Protein AF-A0A4Q3S036-F1 (afdb_monomer_lite)

Structure (mmCIF, N/CA/C/O backbone):
data_AF-A0A4Q3S036-F1
#
_entry.id   AF-A0A4Q3S036-F1
#
loop_
_atom_site.group_PDB
_atom_site.id
_atom_site.type_symbol
_atom_site.label_atom_id
_atom_site.label_alt_id
_atom_site.label_comp_id
_atom_site.label_asym_id
_atom_site.label_entity_id
_atom_site.label_seq_id
_atom_site.pdbx_PDB_ins_code
_atom_site.Cartn_x
_atom_site.Cartn_y
_atom_site.Cartn_z
_atom_site.occupancy
_atom_site.B_iso_or_equiv
_atom_site.auth_seq_id
_atom_site.auth_comp_id
_atom_site.auth_asym_id
_atom_site.auth_atom_id
_atom_site.pdbx_PDB_model_num
ATOM 1 N N . MET A 1 1 ? -36.805 -30.345 -46.753 1.00 49.50 1 MET A N 1
ATOM 2 C CA . MET A 1 1 ? -35.647 -30.139 -45.864 1.00 49.50 1 MET A CA 1
ATOM 3 C C . MET A 1 1 ? -36.155 -29.242 -44.758 1.00 49.50 1 MET A C 1
ATOM 5 O O . MET A 1 1 ? -36.551 -28.125 -45.058 1.00 49.50 1 MET A O 1
ATOM 9 N N . THR A 1 2 ? -36.326 -29.786 -43.559 1.00 49.44 2 THR A N 1
ATOM 10 C CA . THR A 1 2 ? -36.922 -29.068 -42.427 1.00 49.44 2 THR A CA 1
ATOM 11 C C . THR A 1 2 ? -35.770 -28.624 -41.541 1.00 49.44 2 THR A C 1
ATOM 13 O O . THR A 1 2 ? -35.032 -29.469 -41.044 1.00 49.44 2 THR A O 1
ATOM 16 N N . GLU A 1 3 ? -35.563 -27.314 -41.450 1.00 58.00 3 GLU A N 1
ATOM 17 C CA . GLU A 1 3 ? -34.492 -26.691 -40.674 1.00 58.00 3 GLU A CA 1
ATOM 18 C C . GLU A 1 3 ? -34.914 -26.630 -39.201 1.00 58.00 3 GLU A C 1
ATOM 20 O O . GLU A 1 3 ? -35.933 -26.030 -38.856 1.00 58.00 3 GLU A O 1
ATOM 25 N N . GLU A 1 4 ? -34.174 -27.338 -38.350 1.00 56.41 4 GLU A N 1
ATOM 26 C CA . GLU A 1 4 ? -34.421 -27.447 -36.914 1.00 56.41 4 GLU A CA 1
ATOM 27 C C . GLU A 1 4 ? -33.791 -26.240 -36.202 1.00 56.41 4 GLU A C 1
ATOM 29 O O . GLU A 1 4 ? -32.591 -25.986 -36.318 1.00 56.41 4 GLU A O 1
ATOM 34 N N . ALA A 1 5 ? -34.617 -25.451 -35.511 1.00 62.41 5 ALA A N 1
ATOM 35 C CA . ALA A 1 5 ? -34.176 -24.245 -34.817 1.00 62.41 5 ALA A CA 1
ATOM 36 C C . ALA A 1 5 ? -33.353 -24.588 -33.556 1.00 62.41 5 ALA A C 1
ATOM 38 O O . ALA A 1 5 ? -33.712 -25.519 -32.830 1.00 62.41 5 ALA A O 1
ATOM 39 N N . PRO A 1 6 ? -32.282 -23.829 -33.248 1.00 68.56 6 PRO A N 1
ATOM 40 C CA . PRO A 1 6 ? -31.423 -24.112 -32.104 1.00 68.56 6 PRO A CA 1
ATOM 41 C C . PRO A 1 6 ? -32.132 -23.855 -30.759 1.00 68.56 6 PRO A C 1
ATOM 43 O O . PRO A 1 6 ? -32.945 -22.930 -30.649 1.00 68.56 6 PRO A O 1
ATOM 46 N N . PRO A 1 7 ? -31.817 -24.647 -29.715 1.00 68.19 7 PRO A N 1
ATOM 47 C CA . PRO A 1 7 ? -32.463 -24.544 -28.413 1.00 68.19 7 PRO A CA 1
ATOM 48 C C . PRO A 1 7 ? -32.103 -23.237 -27.693 1.00 68.19 7 PRO A C 1
ATOM 50 O O . PRO A 1 7 ? -30.965 -22.767 -27.725 1.00 68.19 7 PRO A O 1
ATOM 53 N N . ALA A 1 8 ? -33.099 -22.666 -27.013 1.00 67.56 8 ALA A N 1
ATOM 54 C CA . ALA A 1 8 ? -32.977 -21.434 -26.245 1.00 67.56 8 ALA A CA 1
ATOM 55 C C . ALA A 1 8 ? -31.980 -21.577 -25.079 1.00 67.56 8 ALA A C 1
ATOM 57 O O . ALA A 1 8 ? -32.033 -22.536 -24.307 1.00 67.56 8 ALA A O 1
ATOM 58 N N . ALA A 1 9 ? -31.084 -20.595 -24.943 1.00 66.25 9 ALA A N 1
ATOM 59 C CA . ALA A 1 9 ? -30.086 -20.536 -23.880 1.00 66.25 9 ALA A CA 1
ATOM 60 C C . ALA A 1 9 ? -30.738 -20.374 -22.494 1.00 66.25 9 ALA A C 1
ATOM 62 O O . ALA A 1 9 ? -31.634 -19.551 -22.300 1.00 66.25 9 ALA A O 1
ATOM 63 N N . ALA A 1 10 ? -30.264 -21.158 -21.523 1.00 69.31 10 ALA A N 1
ATOM 64 C CA . ALA A 1 10 ? -30.744 -21.124 -20.145 1.00 69.31 10 ALA A CA 1
ATOM 65 C C . ALA A 1 10 ? -30.375 -19.802 -19.430 1.00 69.31 10 ALA A C 1
ATOM 67 O O . ALA A 1 10 ? -29.313 -19.233 -19.698 1.00 69.31 10 ALA A O 1
ATOM 68 N N . PRO A 1 11 ? -31.218 -19.312 -18.499 1.00 68.00 11 PRO A N 1
ATOM 69 C CA . PRO A 1 11 ? -30.983 -18.056 -17.793 1.00 68.00 11 PRO A CA 1
ATOM 70 C C . PRO A 1 11 ? -29.788 -18.153 -16.834 1.00 68.00 11 PRO A C 1
ATOM 72 O O . PRO A 1 11 ? -29.678 -19.090 -16.042 1.00 68.00 11 PRO A O 1
ATOM 75 N N . ALA A 1 12 ? -28.912 -17.148 -16.881 1.00 63.78 12 ALA A N 1
ATOM 76 C CA . ALA A 1 12 ? -27.770 -17.020 -15.983 1.00 63.78 12 ALA A CA 1
ATOM 77 C C . ALA A 1 12 ? -28.232 -16.895 -14.520 1.00 63.78 12 ALA A C 1
ATOM 79 O O . ALA A 1 12 ? -29.057 -16.045 -14.178 1.00 63.78 12 ALA A O 1
ATOM 80 N N . THR A 1 13 ? -27.696 -17.738 -13.638 1.00 64.19 13 THR A N 1
ATOM 81 C CA . THR A 1 13 ? -27.978 -17.657 -12.202 1.00 64.19 13 THR A CA 1
ATOM 82 C C . THR A 1 13 ? -27.247 -16.472 -11.565 1.00 64.19 13 THR A C 1
ATOM 84 O O . THR A 1 13 ? -26.065 -16.270 -11.848 1.00 64.19 13 THR A O 1
ATOM 87 N N . PRO A 1 14 ? -27.897 -15.719 -10.664 1.00 67.19 14 PRO A N 1
ATOM 88 C CA . PRO A 1 14 ? -27.294 -14.556 -10.026 1.00 67.19 14 PRO A CA 1
ATOM 89 C C . PRO A 1 14 ? -26.131 -14.913 -9.082 1.00 67.19 14 PRO A C 1
ATOM 91 O O . PRO A 1 14 ? -26.222 -15.848 -8.282 1.00 67.19 14 PRO A O 1
ATOM 94 N N . LEU A 1 15 ? -25.057 -14.117 -9.155 1.00 60.38 15 LEU A N 1
ATOM 95 C CA . LEU A 1 15 ? -23.744 -14.351 -8.531 1.00 60.38 15 LEU A CA 1
ATOM 96 C C . LEU A 1 15 ? -23.784 -14.572 -7.004 1.00 60.38 15 LEU A C 1
ATOM 98 O O . LEU A 1 15 ? -22.970 -15.313 -6.461 1.00 60.38 15 LEU A O 1
ATOM 102 N N . TRP A 1 16 ? -24.762 -13.993 -6.299 1.00 61.31 16 TRP A N 1
ATOM 103 C CA . TRP A 1 16 ? -24.878 -14.076 -4.833 1.00 61.31 16 TRP A CA 1
ATOM 104 C C . TRP A 1 16 ? -25.310 -15.451 -4.298 1.00 61.31 16 TRP A C 1
ATOM 106 O O . TRP A 1 16 ? -25.376 -15.644 -3.086 1.00 61.31 16 TRP A O 1
ATOM 116 N N . LYS A 1 17 ? -25.630 -16.413 -5.173 1.00 50.03 17 LYS A N 1
ATOM 117 C CA . LYS A 1 17 ? -25.961 -17.794 -4.784 1.00 50.03 17 LYS A CA 1
ATOM 118 C C . LYS A 1 17 ? -24.779 -18.763 -4.890 1.00 50.03 17 LYS A C 1
ATOM 120 O O . LYS A 1 17 ? -24.966 -19.956 -4.665 1.00 50.03 17 LYS A O 1
ATOM 125 N N . GLN A 1 18 ? -23.577 -18.288 -5.225 1.00 56.66 18 GLN A N 1
ATOM 126 C CA . GLN A 1 18 ? -22.402 -19.153 -5.295 1.00 56.66 18 GLN A CA 1
ATOM 127 C C . GLN A 1 18 ? -21.872 -19.474 -3.880 1.00 56.66 18 GLN A C 1
ATOM 129 O O . GLN A 1 18 ? -21.468 -18.560 -3.159 1.00 56.66 18 GLN A O 1
ATOM 134 N N . PRO A 1 19 ? -21.823 -20.757 -3.465 1.00 50.16 19 PRO A N 1
ATOM 135 C CA . PRO A 1 19 ? -21.439 -21.166 -2.106 1.00 50.16 19 PRO A CA 1
ATOM 136 C C . PRO A 1 19 ? -19.981 -20.835 -1.729 1.00 50.16 19 PRO A C 1
ATOM 138 O O . PRO A 1 19 ? -19.619 -20.906 -0.558 1.00 50.16 19 PRO A O 1
ATOM 141 N N . LEU A 1 20 ? -19.150 -20.428 -2.694 1.00 51.28 20 LEU A N 1
ATOM 142 C CA . LEU A 1 20 ? -17.743 -20.069 -2.487 1.00 51.28 20 LEU A CA 1
ATOM 143 C C . LEU A 1 20 ? -17.543 -18.687 -1.835 1.00 51.28 20 LEU A C 1
ATOM 145 O O . LEU A 1 20 ? -16.586 -18.512 -1.086 1.00 51.28 20 LEU A O 1
ATOM 149 N N . VAL A 1 21 ? -18.455 -17.725 -2.031 1.00 49.72 21 VAL A N 1
ATOM 150 C CA . VAL A 1 21 ? -18.324 -16.360 -1.465 1.00 49.72 21 VAL A CA 1
ATOM 151 C C . VAL A 1 21 ? -18.531 -16.348 0.058 1.00 49.72 21 VAL A C 1
ATOM 153 O O . VAL A 1 21 ? -17.957 -15.530 0.772 1.00 49.72 21 VAL A O 1
ATOM 156 N N . ILE A 1 22 ? -19.299 -17.305 0.582 1.00 48.34 22 ILE A N 1
ATOM 157 C CA . ILE A 1 22 ? -19.598 -17.420 2.017 1.00 48.34 22 ILE A CA 1
ATOM 158 C C . ILE A 1 22 ? -18.407 -18.024 2.789 1.00 48.34 22 ILE A C 1
ATOM 160 O O . ILE A 1 22 ? -18.211 -17.709 3.961 1.00 48.34 22 ILE A O 1
ATOM 164 N N . GLY A 1 23 ? -17.560 -18.831 2.137 1.00 39.81 23 GLY A N 1
ATOM 165 C CA . GLY A 1 23 ? -16.417 -19.491 2.782 1.00 39.81 23 GLY A CA 1
ATOM 166 C C . GLY A 1 23 ? -15.293 -18.540 3.214 1.00 39.81 23 GLY A C 1
ATOM 167 O O . GLY A 1 23 ? -14.689 -18.746 4.266 1.00 39.81 23 GLY A O 1
ATOM 168 N N . GLY A 1 24 ? -15.039 -17.466 2.456 1.00 44.62 24 GLY A N 1
ATOM 169 C CA . GLY A 1 24 ? -13.956 -16.516 2.752 1.00 44.62 24 GLY A CA 1
ATOM 170 C C . GLY A 1 24 ? -14.218 -15.622 3.971 1.00 44.62 24 GLY A C 1
ATOM 171 O O . GLY A 1 24 ? -13.300 -15.319 4.731 1.00 44.62 24 GLY A O 1
ATOM 172 N N . ALA A 1 25 ? -15.478 -15.248 4.215 1.00 47.59 25 ALA A N 1
ATOM 173 C CA . ALA A 1 25 ? -15.850 -14.387 5.341 1.00 47.59 25 ALA A CA 1
ATOM 174 C C . ALA A 1 25 ? -15.738 -15.096 6.708 1.00 47.59 25 ALA A C 1
ATOM 176 O O . ALA A 1 25 ? -15.463 -14.451 7.719 1.00 47.59 25 ALA A O 1
ATOM 177 N N . VAL A 1 26 ? -15.899 -16.425 6.753 1.00 52.66 26 VAL A N 1
ATOM 178 C CA . VAL A 1 26 ? -15.869 -17.207 8.005 1.00 52.66 26 VAL A CA 1
ATOM 179 C C . VAL A 1 26 ? -14.446 -17.347 8.568 1.00 52.66 26 VAL A C 1
ATOM 181 O O . VAL A 1 26 ? -14.266 -17.366 9.786 1.00 52.66 26 VAL A O 1
ATOM 184 N N . ILE A 1 27 ? -13.416 -17.374 7.714 1.00 53.66 27 ILE A N 1
ATOM 185 C CA . ILE A 1 27 ? -12.020 -17.557 8.153 1.00 53.66 27 ILE A CA 1
ATOM 186 C C . ILE A 1 27 ? -11.478 -16.304 8.864 1.00 53.66 27 ILE A C 1
ATOM 188 O O . ILE A 1 27 ? -10.788 -16.427 9.876 1.00 53.66 27 ILE A O 1
ATOM 192 N N . ILE A 1 28 ? -11.842 -15.098 8.409 1.00 53.84 28 ILE A N 1
ATOM 193 C CA . ILE A 1 28 ? -11.382 -13.843 9.035 1.00 53.84 28 ILE A CA 1
ATOM 194 C C . ILE A 1 28 ? -12.018 -13.649 10.424 1.00 53.84 28 ILE A C 1
ATOM 196 O O . ILE A 1 28 ? -11.338 -13.214 11.355 1.00 53.84 28 ILE A O 1
ATOM 200 N N . VAL A 1 29 ? -13.283 -14.049 10.609 1.00 55.81 29 VAL A N 1
ATOM 201 C CA . VAL A 1 29 ? -13.956 -13.997 11.922 1.00 55.81 29 VAL A CA 1
ATOM 202 C C . VAL A 1 29 ? -13.332 -14.986 12.913 1.00 55.81 29 VAL A C 1
ATOM 204 O O . VAL A 1 29 ? -13.144 -14.640 14.079 1.00 55.81 29 VAL A O 1
ATOM 207 N N . LEU A 1 30 ? -12.947 -16.187 12.465 1.00 55.56 30 LEU A N 1
ATOM 208 C CA . LEU A 1 30 ? -12.293 -17.176 13.329 1.00 55.56 30 LEU A CA 1
ATOM 209 C C . LEU A 1 30 ? -10.885 -16.736 13.759 1.00 55.56 30 LEU A C 1
ATOM 211 O O . LEU A 1 30 ? -10.560 -16.853 14.939 1.00 55.56 30 LEU A O 1
ATOM 215 N N . PHE A 1 31 ? -10.071 -16.174 12.859 1.00 56.00 31 PHE A N 1
ATOM 216 C CA . PHE A 1 31 ? -8.716 -15.726 13.215 1.00 56.00 31 PHE A CA 1
ATOM 217 C C . PHE A 1 31 ? -8.715 -14.442 14.067 1.00 56.00 31 PHE A C 1
ATOM 219 O O . PHE A 1 31 ? -7.950 -14.341 15.028 1.00 56.00 31 PHE A O 1
ATOM 226 N N . GLY A 1 32 ? -9.611 -13.486 13.782 1.00 55.50 32 GLY A N 1
ATOM 227 C CA . GLY A 1 32 ? -9.766 -12.266 14.584 1.00 55.50 32 GLY A CA 1
ATOM 228 C C . GLY A 1 32 ? -10.375 -12.519 15.971 1.00 55.50 32 GLY A C 1
ATOM 229 O O . GLY A 1 32 ? -9.908 -11.966 16.967 1.00 55.50 32 GLY A O 1
ATOM 230 N N . GLY A 1 33 ? -11.371 -13.407 16.064 1.00 55.09 33 GLY A N 1
ATOM 231 C CA . GLY A 1 33 ? -11.996 -13.787 17.336 1.00 55.09 33 GLY A CA 1
ATOM 232 C C . GLY A 1 33 ? -11.061 -14.573 18.261 1.00 55.09 33 GLY A C 1
ATOM 233 O O . GLY A 1 33 ? -11.064 -14.352 19.474 1.00 55.09 33 GLY A O 1
ATOM 234 N N . TYR A 1 34 ? -10.206 -15.438 17.705 1.00 58.03 34 TYR A N 1
ATOM 235 C CA . TYR A 1 34 ? -9.266 -16.235 18.498 1.00 58.03 34 TYR A CA 1
ATOM 236 C C . TYR A 1 34 ? -8.174 -15.373 19.154 1.00 58.03 34 TYR A C 1
ATOM 238 O O . TYR A 1 34 ? -7.841 -15.581 20.322 1.00 58.03 34 TYR A O 1
ATOM 246 N N . GLN A 1 35 ? -7.677 -14.339 18.466 1.00 60.16 35 GLN A N 1
ATOM 247 C CA . GLN A 1 35 ? -6.718 -13.376 19.032 1.00 60.16 35 GLN A CA 1
ATOM 248 C C . GLN A 1 35 ? -7.312 -12.590 20.218 1.00 60.16 35 GLN A C 1
ATOM 250 O O . GLN A 1 35 ? -6.624 -12.361 21.214 1.00 60.16 35 GLN A O 1
ATOM 255 N N . MET A 1 36 ? -8.602 -12.232 20.167 1.00 57.06 36 MET A N 1
ATOM 256 C CA . MET A 1 36 ? -9.255 -11.520 21.275 1.00 57.06 36 MET A CA 1
ATOM 257 C C . MET A 1 36 ? -9.585 -12.424 22.472 1.00 57.06 36 MET A C 1
ATOM 259 O O . MET A 1 36 ? -9.425 -11.982 23.608 1.00 57.06 36 MET A O 1
ATOM 263 N N . MET A 1 37 ? -9.969 -13.692 22.265 1.00 58.88 37 MET A N 1
ATOM 264 C CA . MET A 1 37 ? -10.181 -14.632 23.383 1.00 58.88 37 MET A CA 1
ATOM 265 C C . MET A 1 37 ? -8.873 -15.078 24.053 1.00 58.88 37 MET A C 1
ATOM 267 O O . MET A 1 37 ? -8.853 -15.301 25.264 1.00 58.88 37 MET A O 1
ATOM 271 N N . SER A 1 38 ? -7.764 -15.136 23.311 1.00 57.09 38 SER A N 1
ATOM 272 C CA . SER A 1 38 ? -6.453 -15.527 23.856 1.00 57.09 38 SER A CA 1
ATOM 273 C C . SER A 1 38 ? -5.867 -14.494 24.828 1.00 57.09 38 SER A C 1
ATOM 275 O O . SER A 1 38 ? -5.104 -14.854 25.720 1.00 57.09 38 SER A O 1
ATOM 277 N N . ARG A 1 39 ? -6.248 -13.212 24.710 1.00 56.19 39 ARG A N 1
ATOM 278 C CA . ARG A 1 39 ? -5.788 -12.145 25.621 1.00 56.19 39 ARG A CA 1
ATOM 279 C C . ARG A 1 39 ? -6.432 -12.199 27.013 1.00 56.19 39 ARG A C 1
ATOM 281 O O . ARG A 1 39 ? -5.929 -11.561 27.930 1.00 56.19 39 ARG A O 1
ATOM 288 N N . GLY A 1 40 ? -7.517 -12.959 27.192 1.00 54.19 40 GLY A N 1
ATOM 289 C CA . GLY A 1 40 ? -8.214 -13.097 28.479 1.00 54.19 40 GLY A CA 1
ATOM 290 C C . GLY A 1 40 ? -7.723 -14.243 29.372 1.00 54.19 40 GLY A C 1
ATOM 291 O O . GLY A 1 40 ? -8.091 -14.287 30.541 1.00 54.19 40 GLY A O 1
ATOM 292 N N . GLN A 1 41 ? -6.907 -15.167 28.850 1.00 54.78 41 GLN A N 1
ATOM 293 C CA . GLN A 1 41 ? -6.421 -16.344 29.591 1.00 54.78 41 GLN A CA 1
ATOM 294 C C . GLN A 1 41 ? -4.937 -16.263 29.958 1.00 54.78 41 GLN A C 1
ATOM 296 O O . GLN A 1 41 ? -4.283 -17.289 30.132 1.00 54.78 41 GLN A O 1
ATOM 301 N N . GLN A 1 42 ? -4.378 -15.061 30.089 1.00 58.91 42 GLN A N 1
ATOM 302 C CA . GLN A 1 42 ? -3.045 -14.935 30.665 1.00 58.91 42 GLN A CA 1
ATOM 303 C C . GLN A 1 42 ? -3.121 -15.384 32.137 1.00 58.91 42 GLN A C 1
ATOM 305 O O . GLN A 1 42 ? -3.876 -14.780 32.905 1.00 58.91 42 GLN A O 1
ATOM 310 N N . PRO A 1 43 ? -2.413 -16.459 32.543 1.00 68.19 43 PRO A N 1
ATOM 311 C CA . PRO A 1 43 ? -2.364 -16.843 33.944 1.00 68.19 43 PRO A CA 1
ATOM 312 C C . PRO A 1 43 ? -1.848 -15.647 34.752 1.00 68.19 43 PRO A C 1
ATOM 314 O O . PRO A 1 43 ? -0.974 -14.923 34.257 1.00 68.19 43 PRO A O 1
ATOM 317 N N . PRO A 1 44 ? -2.399 -15.395 35.955 1.00 70.25 44 PRO A N 1
ATOM 318 C CA . PRO A 1 44 ? -1.953 -14.282 36.776 1.00 70.25 44 PRO A CA 1
ATOM 319 C C . PRO A 1 44 ? -0.429 -14.363 36.925 1.00 70.25 44 PRO A C 1
ATOM 321 O O . PRO A 1 44 ? 0.101 -15.467 37.103 1.00 70.25 44 PRO A O 1
ATOM 324 N N . PRO A 1 45 ? 0.284 -13.229 36.803 1.00 71.00 45 PRO A N 1
ATOM 325 C CA . PRO A 1 45 ? 1.730 -13.225 36.930 1.00 71.00 45 PRO A CA 1
ATOM 326 C C . PRO A 1 45 ? 2.118 -13.880 38.264 1.00 71.00 45 PRO A C 1
ATOM 328 O O . PRO A 1 45 ? 1.419 -13.675 39.264 1.00 71.00 45 PRO A O 1
ATOM 331 N N . PRO A 1 46 ? 3.190 -14.692 38.292 1.00 72.69 46 PRO A N 1
ATOM 332 C CA . PRO A 1 46 ? 3.666 -15.290 39.528 1.00 72.69 46 PRO A CA 1
ATOM 333 C C . PRO A 1 46 ? 3.878 -14.182 40.560 1.00 72.69 46 PRO A C 1
ATOM 335 O O . PRO A 1 46 ? 4.479 -13.150 40.264 1.00 72.69 46 PRO A O 1
ATOM 338 N N . VAL A 1 47 ? 3.326 -14.382 41.757 1.00 69.81 47 VAL A N 1
ATOM 339 C CA . VAL A 1 47 ? 3.491 -13.456 42.876 1.00 69.81 47 VAL A CA 1
ATOM 340 C C . VAL A 1 47 ? 4.979 -13.417 43.209 1.00 69.81 47 VAL A C 1
ATOM 342 O O . VAL A 1 47 ? 5.518 -14.387 43.745 1.00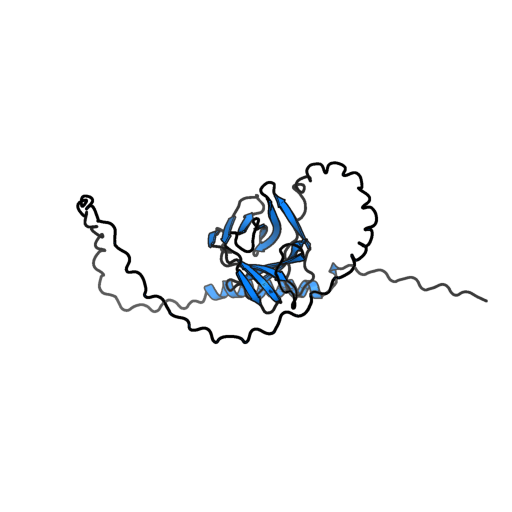 69.81 47 VAL A O 1
ATOM 345 N N . ASP A 1 48 ? 5.643 -12.320 42.848 1.00 63.59 48 ASP A N 1
ATOM 346 C CA . ASP A 1 48 ? 7.041 -12.097 43.196 1.00 63.59 48 ASP A CA 1
ATOM 347 C C . ASP A 1 48 ? 7.186 -12.138 44.728 1.00 63.59 48 ASP A C 1
ATOM 349 O O . ASP A 1 48 ? 6.444 -11.442 45.436 1.00 63.59 48 ASP A O 1
ATOM 353 N N . PRO A 1 49 ? 8.122 -12.935 45.277 1.00 66.19 49 PRO A N 1
ATOM 354 C CA . PRO A 1 49 ? 8.432 -12.881 46.694 1.00 66.19 49 PRO A CA 1
ATOM 355 C C . PRO A 1 49 ? 8.836 -11.454 47.062 1.00 66.19 49 PRO A C 1
ATOM 357 O O . PRO A 1 49 ? 9.659 -10.841 46.383 1.00 66.19 49 PRO A O 1
ATOM 360 N N . VAL A 1 50 ? 8.213 -10.946 48.131 1.00 65.31 50 VAL A N 1
ATOM 361 C CA . VAL A 1 50 ? 8.337 -9.591 48.691 1.00 65.31 50 VAL A CA 1
ATOM 362 C C . VAL A 1 50 ? 9.731 -9.013 48.450 1.00 65.31 50 VAL A C 1
ATOM 364 O O . VAL A 1 50 ? 10.692 -9.317 49.159 1.00 65.31 50 VAL A O 1
ATOM 367 N N . ARG A 1 51 ? 9.836 -8.170 47.419 1.00 63.19 51 ARG A N 1
ATOM 368 C CA . ARG A 1 51 ? 11.058 -7.433 47.120 1.00 63.19 51 ARG A CA 1
ATOM 369 C C . ARG A 1 51 ? 11.239 -6.386 48.225 1.00 63.19 51 ARG A C 1
ATOM 371 O O . ARG A 1 51 ? 10.287 -5.651 48.499 1.00 63.19 51 ARG A O 1
ATOM 378 N N . PRO A 1 52 ? 12.409 -6.304 48.883 1.00 71.69 52 PRO A N 1
ATOM 379 C CA . PRO A 1 52 ? 12.658 -5.266 49.875 1.00 71.69 52 PRO A CA 1
ATOM 380 C C . PRO A 1 52 ? 12.459 -3.873 49.251 1.00 71.69 52 PRO A C 1
ATOM 382 O O . PRO A 1 52 ? 12.689 -3.710 48.047 1.00 71.69 52 PRO A O 1
ATOM 385 N N . PRO A 1 53 ? 12.008 -2.881 50.043 1.00 67.12 53 PRO A N 1
ATOM 386 C CA . PRO A 1 53 ? 11.623 -1.567 49.544 1.00 67.12 53 PRO A CA 1
ATOM 387 C C . PRO A 1 53 ? 12.762 -0.943 48.740 1.00 67.12 53 PRO A C 1
ATOM 389 O O . PRO A 1 53 ? 13.876 -0.758 49.232 1.00 67.12 53 PRO A O 1
ATOM 392 N N . GLN A 1 54 ? 12.470 -0.651 47.475 1.00 71.00 54 GLN A N 1
ATOM 393 C CA . GLN A 1 54 ? 13.395 0.020 46.577 1.00 71.00 54 GLN A CA 1
ATOM 394 C C . GLN A 1 54 ? 13.627 1.453 47.092 1.00 71.00 54 GLN A C 1
ATOM 396 O O . GLN A 1 54 ? 12.654 2.136 47.425 1.00 71.00 54 GLN A O 1
ATOM 401 N N . PRO A 1 55 ? 14.883 1.929 47.179 1.00 73.25 55 PRO A N 1
ATOM 402 C CA . PRO A 1 55 ? 15.156 3.314 47.543 1.00 73.25 55 PRO A CA 1
ATOM 403 C C . PRO A 1 55 ? 14.542 4.274 46.509 1.00 73.25 55 PRO A C 1
ATOM 405 O O . PRO A 1 55 ? 14.393 3.904 45.339 1.00 73.25 55 PRO A O 1
ATOM 408 N N . PRO A 1 56 ? 14.172 5.502 46.919 1.00 73.31 56 PRO A N 1
ATOM 409 C CA . PRO A 1 56 ? 13.529 6.462 46.034 1.00 73.31 56 PRO A CA 1
ATOM 410 C C . PRO A 1 56 ? 14.413 6.775 44.816 1.00 73.31 56 PRO A C 1
ATOM 412 O O . PRO A 1 56 ? 15.642 6.798 44.934 1.00 73.31 56 PRO A O 1
ATOM 415 N N . PRO A 1 57 ? 13.806 7.042 43.647 1.00 67.31 57 PRO A N 1
ATOM 416 C CA . PRO A 1 57 ? 14.544 7.343 42.431 1.00 67.31 57 PRO A CA 1
ATOM 417 C C . PRO A 1 57 ? 15.379 8.612 42.625 1.00 67.31 57 PRO A C 1
ATOM 419 O O . PRO A 1 57 ? 14.854 9.706 42.848 1.00 67.31 57 PRO A O 1
ATOM 422 N N . VAL A 1 58 ? 16.699 8.460 42.535 1.00 68.12 58 VAL A N 1
ATOM 423 C CA . VAL A 1 58 ? 17.640 9.579 42.510 1.00 68.12 58 VAL A CA 1
ATOM 424 C C . VAL A 1 58 ? 17.418 10.325 41.195 1.00 68.12 58 VAL A C 1
ATOM 426 O O . VAL A 1 58 ? 17.615 9.765 40.117 1.00 68.12 58 VAL A O 1
ATOM 429 N N . LYS A 1 59 ? 16.970 11.584 41.273 1.00 53.16 59 LYS A N 1
ATOM 430 C CA . LYS A 1 59 ? 16.881 12.463 40.100 1.00 53.16 59 LYS A CA 1
ATOM 431 C C . LYS A 1 59 ? 18.267 12.554 39.445 1.00 53.16 59 LYS A C 1
ATOM 433 O O . LYS A 1 59 ? 19.229 12.832 40.164 1.00 53.16 59 LYS A O 1
ATOM 438 N N . PRO A 1 60 ? 18.392 12.368 38.120 1.00 50.16 60 PRO A N 1
ATOM 439 C CA . PRO A 1 60 ? 19.655 12.595 37.437 1.00 50.16 60 PRO A CA 1
ATOM 440 C C . PRO A 1 60 ? 20.032 14.073 37.572 1.00 50.16 60 PRO A C 1
ATOM 442 O O . PRO A 1 60 ? 19.382 14.958 37.015 1.00 50.16 60 PRO A O 1
ATOM 445 N N . VAL A 1 61 ? 21.073 14.340 38.359 1.00 57.44 61 VAL A N 1
ATOM 446 C CA . VAL A 1 61 ? 21.772 15.623 38.355 1.00 57.44 61 VAL A CA 1
ATOM 447 C C . VAL A 1 61 ? 22.649 15.605 37.113 1.00 57.44 61 VAL A C 1
ATOM 449 O O . VAL A 1 61 ? 23.677 14.933 37.080 1.00 57.44 61 VAL A O 1
ATOM 452 N N . PHE A 1 62 ? 22.210 16.292 36.062 1.00 45.25 62 PHE A N 1
ATOM 453 C CA . PHE A 1 62 ? 23.048 16.532 34.896 1.00 45.25 62 PHE A CA 1
ATOM 454 C C . PHE A 1 62 ? 24.193 17.465 35.315 1.00 45.25 62 PHE A C 1
ATOM 456 O O . PHE A 1 62 ? 23.913 18.564 35.805 1.00 45.25 62 PHE A O 1
ATOM 463 N N . PRO A 1 63 ? 25.469 17.070 35.164 1.00 50.84 63 PRO A N 1
ATOM 464 C CA . PRO A 1 63 ? 26.565 18.003 35.355 1.00 50.84 63 PRO A CA 1
ATOM 465 C C . PRO A 1 63 ? 26.461 19.102 34.292 1.00 50.84 63 PRO A C 1
ATOM 467 O O . PRO A 1 63 ? 26.497 18.839 33.090 1.00 50.84 63 PRO A O 1
ATOM 470 N N . VAL A 1 64 ? 26.307 20.345 34.745 1.00 50.28 64 VAL A N 1
ATOM 471 C CA . VAL A 1 64 ? 26.499 21.532 33.912 1.00 50.28 64 VAL A CA 1
ATOM 472 C C . VAL A 1 64 ? 27.995 21.609 33.623 1.00 50.28 64 VAL A C 1
ATOM 474 O O . VAL A 1 64 ? 28.784 21.985 34.488 1.00 50.28 64 VAL A O 1
ATOM 477 N N . TYR A 1 65 ? 28.396 21.191 32.425 1.00 52.34 65 TYR A N 1
ATOM 478 C CA . TYR A 1 65 ? 29.759 21.395 31.950 1.00 52.34 65 TYR A CA 1
ATOM 479 C C . TYR A 1 65 ? 29.960 22.888 31.643 1.00 52.34 65 TYR A C 1
ATOM 481 O O . TYR A 1 65 ? 29.119 23.479 30.959 1.00 52.34 65 TYR A O 1
ATOM 489 N N . PRO A 1 66 ? 31.043 23.526 32.124 1.00 55.16 66 PRO A N 1
ATOM 490 C CA . PRO A 1 66 ? 31.394 24.866 31.678 1.00 55.16 66 PRO A CA 1
ATOM 491 C C . PRO A 1 66 ? 31.705 24.840 30.177 1.00 55.16 66 PRO A C 1
ATOM 493 O O . PRO A 1 66 ? 32.386 23.937 29.688 1.00 55.16 66 PRO A O 1
ATOM 496 N N . ALA A 1 67 ? 31.190 25.833 29.451 1.00 52.50 67 ALA A N 1
ATOM 497 C CA . ALA A 1 67 ? 31.479 26.036 28.039 1.00 52.50 67 ALA A CA 1
ATOM 498 C C . ALA A 1 67 ? 32.994 26.200 27.840 1.00 52.50 67 ALA A C 1
ATOM 500 O O . ALA A 1 67 ? 33.599 27.152 28.334 1.00 52.50 67 ALA A O 1
ATOM 501 N N . VAL A 1 68 ? 33.604 25.249 27.135 1.00 64.12 68 VAL A N 1
ATOM 502 C CA . VAL A 1 68 ? 35.011 25.313 26.735 1.00 64.12 68 VAL A CA 1
ATOM 503 C C . VAL A 1 68 ? 35.105 26.259 25.527 1.00 64.12 68 VAL A C 1
ATOM 505 O O . VAL A 1 68 ? 34.320 26.094 24.590 1.00 64.12 68 VAL A O 1
ATOM 508 N N . PRO A 1 69 ? 36.002 27.263 25.524 1.00 64.75 69 PRO A N 1
ATOM 509 C CA . PRO A 1 69 ? 36.188 28.135 24.367 1.00 64.75 69 PRO A CA 1
ATOM 510 C C . PRO A 1 69 ? 36.727 27.349 23.157 1.00 64.75 69 PRO A C 1
ATOM 512 O O . PRO A 1 69 ? 37.395 26.327 23.339 1.00 64.75 69 PRO A O 1
ATOM 515 N N . PRO A 1 70 ? 36.453 27.811 21.924 1.00 60.91 70 PRO A N 1
ATOM 516 C CA . PRO A 1 70 ? 36.905 27.145 20.709 1.00 60.91 70 PRO A CA 1
ATOM 517 C C . PRO A 1 70 ? 38.435 27.150 20.641 1.00 60.91 70 PRO A C 1
ATOM 519 O O . PRO A 1 70 ? 39.069 28.202 20.691 1.00 60.91 70 PRO A O 1
ATOM 522 N N . VAL A 1 71 ? 39.021 25.959 20.539 1.00 59.44 71 VAL A N 1
ATOM 523 C CA . VAL A 1 71 ? 40.440 25.774 20.230 1.00 59.44 71 VAL A CA 1
ATOM 524 C C . VAL A 1 71 ? 40.568 25.732 18.710 1.00 59.44 71 VAL A C 1
ATOM 526 O O . VAL A 1 71 ? 39.933 24.897 18.067 1.00 59.44 71 VAL A O 1
ATOM 529 N N . ASP A 1 72 ? 41.373 26.635 18.152 1.00 57.59 72 ASP A N 1
ATOM 530 C CA . ASP A 1 72 ? 41.837 26.593 16.763 1.00 57.59 72 ASP A CA 1
ATOM 531 C C . ASP A 1 72 ? 42.565 25.264 16.515 1.00 57.59 72 ASP A C 1
ATOM 533 O O . ASP A 1 72 ? 43.661 25.025 17.029 1.00 57.59 72 ASP A O 1
ATOM 537 N N . VAL A 1 73 ? 41.932 24.372 15.753 1.00 59.53 73 VAL A N 1
ATOM 538 C CA . VAL A 1 73 ? 42.539 23.118 15.304 1.00 59.53 73 VAL A CA 1
ATOM 539 C C . VAL A 1 73 ? 43.212 23.393 13.954 1.00 59.53 73 VAL A C 1
ATOM 541 O O . VAL A 1 73 ? 42.512 23.757 13.007 1.00 59.53 73 VAL A O 1
ATOM 544 N N . PRO A 1 74 ? 44.543 23.240 13.821 1.00 66.19 74 PRO A N 1
ATOM 545 C CA . PRO A 1 74 ? 45.200 23.351 12.524 1.00 66.19 74 PRO A CA 1
ATOM 546 C C . PRO A 1 74 ? 44.718 22.231 11.585 1.00 66.19 74 PRO A C 1
ATOM 548 O O . PRO A 1 74 ? 44.367 21.146 12.057 1.00 66.19 74 PRO A O 1
ATOM 551 N N . PRO A 1 75 ? 44.700 22.458 10.260 1.00 61.53 75 PRO A N 1
ATOM 552 C CA . PRO A 1 75 ? 44.205 21.473 9.308 1.00 61.53 75 PRO A CA 1
ATOM 553 C C . PRO A 1 75 ? 45.013 20.177 9.407 1.00 61.53 75 PRO A C 1
ATOM 555 O O . PRO A 1 75 ? 46.243 20.178 9.317 1.00 61.53 75 PRO A O 1
ATOM 558 N N . ALA A 1 76 ? 44.297 19.070 9.601 1.00 56.81 76 ALA A N 1
ATOM 559 C CA . ALA A 1 76 ? 44.859 17.735 9.550 1.00 56.81 76 ALA A CA 1
ATOM 560 C C . ALA A 1 76 ? 45.432 17.485 8.148 1.00 56.81 76 ALA A C 1
ATOM 562 O O . ALA A 1 76 ? 44.730 17.579 7.143 1.00 56.81 76 ALA A O 1
ATOM 563 N N . VAL A 1 77 ? 46.727 17.187 8.097 1.00 59.12 77 VAL A N 1
ATOM 564 C CA . VAL A 1 77 ? 47.393 16.650 6.913 1.00 59.12 77 VAL A CA 1
ATOM 565 C C . VAL A 1 77 ? 46.931 15.204 6.767 1.00 59.12 77 VAL A C 1
ATOM 567 O O . VAL A 1 77 ? 47.268 14.364 7.602 1.00 59.12 77 VAL A O 1
ATOM 570 N N . ASP A 1 78 ? 46.142 14.927 5.733 1.00 58.22 78 ASP A N 1
ATOM 571 C CA . ASP A 1 78 ? 45.772 13.563 5.362 1.00 58.22 78 ASP A CA 1
ATOM 572 C C . ASP A 1 78 ? 47.033 12.772 4.959 1.00 58.22 78 ASP A C 1
ATOM 574 O O . ASP A 1 78 ? 47.792 13.222 4.089 1.00 58.22 78 ASP A O 1
ATOM 578 N N . PRO A 1 79 ? 47.298 11.594 5.551 1.00 58.91 79 PRO A N 1
ATOM 579 C CA . PRO A 1 79 ? 48.325 10.697 5.057 1.00 58.91 79 PRO A CA 1
ATOM 580 C C . PRO A 1 79 ? 47.880 10.103 3.715 1.00 58.91 79 PRO A C 1
ATOM 582 O O . PRO A 1 79 ? 46.964 9.286 3.629 1.00 58.91 79 PRO A O 1
ATOM 585 N N . GLN A 1 80 ? 48.568 10.524 2.657 1.00 62.38 80 GLN A N 1
ATOM 586 C CA . GLN A 1 80 ? 48.445 9.992 1.305 1.00 62.38 80 GLN A CA 1
ATOM 587 C C . GLN A 1 80 ? 48.662 8.463 1.308 1.00 62.38 80 GLN A C 1
ATOM 589 O O . GLN A 1 80 ? 49.724 8.007 1.746 1.00 62.38 80 GLN A O 1
ATOM 594 N N . PRO A 1 81 ? 47.704 7.646 0.831 1.00 67.75 81 PRO A N 1
ATOM 595 C CA . PRO A 1 81 ? 47.912 6.210 0.707 1.00 67.75 81 PRO A CA 1
ATOM 596 C C . PRO A 1 81 ? 49.004 5.919 -0.340 1.00 67.75 81 PRO A C 1
ATOM 598 O O . PRO A 1 81 ? 49.121 6.650 -1.330 1.00 67.75 81 PRO A O 1
ATOM 601 N N . PRO A 1 82 ? 49.818 4.864 -0.151 1.00 68.50 82 PRO A N 1
ATOM 602 C CA . PRO A 1 82 ? 50.825 4.481 -1.132 1.00 68.50 82 PRO A CA 1
ATOM 603 C C . PRO A 1 82 ? 50.152 4.115 -2.466 1.00 68.50 82 PRO A C 1
ATOM 605 O O . PRO A 1 82 ? 49.063 3.532 -2.464 1.00 68.50 82 PRO A O 1
ATOM 608 N N . PRO A 1 83 ? 50.781 4.417 -3.616 1.00 63.09 83 PRO A N 1
ATOM 609 C CA . PRO A 1 83 ? 50.248 4.008 -4.904 1.00 63.09 83 PRO A CA 1
ATOM 610 C C . PRO A 1 83 ? 50.242 2.480 -4.984 1.00 63.09 83 PRO A C 1
ATOM 612 O O . PRO A 1 83 ? 51.287 1.830 -4.946 1.00 63.09 83 PRO A O 1
ATOM 615 N N . VAL A 1 84 ? 49.050 1.901 -5.108 1.00 61.31 84 VAL A N 1
ATOM 616 C CA . VAL A 1 84 ? 48.881 0.491 -5.454 1.00 61.31 84 VAL A CA 1
ATOM 617 C C . VAL A 1 84 ? 49.333 0.328 -6.906 1.00 61.31 84 VAL A C 1
ATOM 619 O O . VAL A 1 84 ? 48.635 0.727 -7.836 1.00 61.31 84 VAL A O 1
ATOM 622 N N . GLN A 1 85 ? 50.527 -0.230 -7.110 1.00 53.50 85 GLN A N 1
ATOM 623 C CA . GLN A 1 85 ? 50.972 -0.690 -8.422 1.00 53.50 85 GLN A CA 1
ATOM 624 C C . GLN A 1 85 ? 50.200 -1.962 -8.778 1.00 53.50 85 GLN A C 1
ATOM 626 O O . GLN A 1 85 ? 50.576 -3.066 -8.394 1.00 53.50 85 GLN A O 1
ATOM 631 N N . ILE A 1 86 ? 49.098 -1.806 -9.510 1.00 51.88 86 ILE A N 1
ATOM 632 C CA . ILE A 1 86 ? 48.446 -2.925 -10.187 1.00 51.88 86 ILE A CA 1
ATOM 633 C C . ILE A 1 86 ? 49.233 -3.159 -11.476 1.00 51.88 86 ILE A C 1
ATOM 635 O O . ILE A 1 86 ? 49.060 -2.452 -12.467 1.00 51.88 86 ILE A O 1
ATOM 639 N N . SER A 1 87 ? 50.141 -4.131 -11.452 1.00 53.25 87 SER A N 1
ATOM 640 C CA . SER A 1 87 ? 50.706 -4.700 -12.672 1.00 53.25 87 SER A CA 1
ATOM 641 C C . SER A 1 87 ? 49.582 -5.416 -13.422 1.00 53.25 87 SER A C 1
ATOM 643 O O . SER A 1 87 ? 49.203 -6.531 -13.072 1.00 53.25 87 SER A O 1
ATOM 645 N N . ALA A 1 88 ? 49.013 -4.757 -14.430 1.00 51.09 88 ALA A N 1
ATOM 646 C CA . ALA A 1 88 ? 48.161 -5.423 -15.404 1.00 51.09 88 ALA A CA 1
ATOM 647 C C . ALA A 1 88 ? 49.009 -6.438 -16.198 1.00 51.09 88 ALA A C 1
ATOM 649 O O . ALA A 1 88 ? 50.117 -6.094 -16.623 1.00 51.09 88 ALA A O 1
ATOM 650 N N . PRO A 1 89 ? 48.531 -7.672 -16.433 1.00 57.06 89 PRO A N 1
ATOM 651 C CA . PRO A 1 89 ? 49.099 -8.514 -17.471 1.00 57.06 89 PRO A CA 1
ATOM 652 C C . PRO A 1 89 ? 48.878 -7.827 -18.822 1.00 57.06 89 PRO A C 1
ATOM 654 O O . PRO A 1 89 ? 47.760 -7.437 -19.154 1.00 57.06 89 PRO A O 1
ATOM 657 N N . ALA A 1 90 ? 49.955 -7.656 -19.583 1.00 51.16 90 ALA A N 1
ATOM 658 C CA . ALA A 1 90 ? 49.904 -7.142 -20.941 1.00 51.16 90 ALA A CA 1
ATOM 659 C C . ALA A 1 90 ? 49.081 -8.090 -21.831 1.00 51.16 90 ALA A C 1
ATOM 661 O O . ALA A 1 90 ? 49.487 -9.227 -22.076 1.00 51.16 90 ALA A O 1
ATOM 662 N N . GLU A 1 91 ? 47.934 -7.619 -22.321 1.00 56.09 91 GLU A N 1
ATOM 663 C CA . GLU A 1 91 ? 47.237 -8.255 -23.438 1.00 56.09 91 GLU A CA 1
ATOM 664 C C . GLU A 1 91 ? 48.049 -8.057 -24.735 1.00 56.09 91 GLU A C 1
ATOM 666 O O . GLU A 1 91 ? 48.552 -6.955 -24.989 1.00 56.09 91 GLU A O 1
ATOM 671 N N . PRO A 1 92 ? 48.196 -9.093 -25.580 1.00 58.62 92 PRO A N 1
ATOM 672 C CA . PRO A 1 92 ? 48.805 -8.952 -26.895 1.00 58.62 92 PRO A CA 1
ATOM 673 C C . PRO A 1 92 ? 47.954 -8.034 -27.778 1.00 58.62 92 PRO A C 1
ATOM 675 O O . PRO A 1 92 ? 46.799 -8.333 -28.072 1.00 58.62 92 PRO A O 1
ATOM 678 N N . GLN A 1 93 ? 48.539 -6.931 -28.248 1.00 52.06 93 GLN A N 1
ATOM 679 C CA . GLN A 1 93 ? 47.947 -6.119 -29.307 1.00 52.06 93 GLN A CA 1
ATOM 680 C C . GLN A 1 93 ? 47.895 -6.942 -30.600 1.00 52.06 93 GLN A C 1
ATOM 682 O O . GLN A 1 93 ? 48.914 -7.169 -31.254 1.00 52.06 93 GLN A O 1
ATOM 687 N N . THR A 1 94 ? 46.704 -7.398 -30.978 1.00 56.72 94 THR A N 1
ATOM 688 C CA . THR A 1 94 ? 46.438 -7.894 -32.330 1.00 56.72 94 THR A CA 1
ATOM 689 C C . THR A 1 94 ? 46.461 -6.738 -33.340 1.00 56.72 94 THR A C 1
ATOM 691 O O . THR A 1 94 ? 45.975 -5.650 -33.024 1.00 56.72 94 THR A O 1
ATOM 694 N N . PRO A 1 95 ? 46.993 -6.945 -34.560 1.00 58.25 95 PRO A N 1
ATOM 695 C CA . PRO A 1 95 ? 47.075 -5.906 -35.583 1.00 58.25 95 PRO A CA 1
ATOM 696 C C . PRO A 1 95 ? 45.690 -5.402 -35.992 1.00 58.25 95 PRO A C 1
ATOM 698 O O . PRO A 1 95 ? 44.764 -6.193 -36.178 1.00 58.25 95 PRO A O 1
ATOM 701 N N . ALA A 1 96 ? 45.577 -4.086 -36.176 1.00 52.47 96 ALA A N 1
ATOM 702 C CA . ALA A 1 96 ? 44.401 -3.427 -36.725 1.00 52.47 96 ALA A CA 1
ATOM 703 C C . ALA A 1 96 ? 44.042 -4.021 -38.099 1.00 52.47 96 ALA A C 1
ATOM 705 O O . ALA A 1 96 ? 44.741 -3.808 -39.091 1.00 52.47 96 ALA A O 1
ATOM 706 N N . GLY A 1 97 ? 42.950 -4.783 -38.140 1.00 53.16 97 GLY A N 1
ATOM 707 C CA . GLY A 1 97 ? 42.299 -5.174 -39.383 1.00 53.16 97 GLY A CA 1
ATOM 708 C C . GLY A 1 97 ? 41.584 -3.975 -40.020 1.00 53.16 97 GLY A C 1
ATOM 709 O O . GLY A 1 97 ? 41.194 -3.044 -39.309 1.00 53.16 97 GLY A O 1
ATOM 710 N N . PRO A 1 98 ? 41.414 -3.969 -41.351 1.00 58.56 98 PRO A N 1
ATOM 711 C CA . PRO A 1 98 ? 40.763 -2.878 -42.063 1.00 58.56 98 PRO A CA 1
ATOM 712 C C . PRO A 1 98 ? 39.317 -2.701 -41.588 1.00 58.56 98 PRO A C 1
ATOM 714 O O . PRO A 1 98 ? 38.554 -3.662 -41.489 1.00 58.56 98 PRO A O 1
ATOM 717 N N . THR A 1 99 ? 38.943 -1.455 -41.309 1.00 53.00 99 THR A N 1
ATOM 718 C CA . THR A 1 99 ? 37.572 -1.036 -41.018 1.00 53.00 99 THR A CA 1
ATOM 719 C C . THR A 1 99 ? 36.654 -1.407 -42.188 1.00 53.00 99 THR A C 1
ATOM 721 O O . THR A 1 99 ? 36.886 -0.948 -43.309 1.00 53.00 99 THR A O 1
ATOM 724 N N . PRO A 1 100 ? 35.593 -2.207 -41.978 1.00 53.75 100 PRO A N 1
ATOM 725 C CA . PRO A 1 100 ? 34.576 -2.388 -42.999 1.00 53.75 100 PRO A CA 1
ATOM 726 C C . PRO A 1 100 ? 33.815 -1.071 -43.192 1.00 53.75 100 PRO A C 1
ATOM 728 O O . PRO A 1 100 ? 33.170 -0.557 -42.278 1.00 53.75 100 PRO A O 1
ATOM 731 N N . VAL A 1 101 ? 33.903 -0.521 -44.403 1.00 53.53 101 VAL A N 1
ATOM 732 C CA . VAL A 1 101 ? 33.018 0.542 -44.882 1.00 53.53 101 VAL A CA 1
ATOM 733 C C . VAL A 1 101 ? 31.651 -0.097 -45.111 1.00 53.53 101 VAL A C 1
ATOM 735 O O . VAL A 1 101 ? 31.438 -0.783 -46.109 1.00 53.53 101 VAL A O 1
ATOM 738 N N . TYR A 1 102 ? 30.733 0.080 -44.164 1.00 48.44 102 TYR A N 1
ATOM 739 C CA . TYR A 1 102 ? 29.336 -0.278 -44.379 1.00 48.44 102 TYR A CA 1
ATOM 740 C C . TYR A 1 102 ? 28.695 0.763 -45.311 1.00 48.44 102 TYR A C 1
ATOM 742 O O . TYR A 1 102 ? 28.839 1.964 -45.062 1.00 48.44 102 TYR A O 1
ATOM 750 N N . PRO A 1 103 ? 27.990 0.353 -46.381 1.00 62.47 103 PRO A N 1
ATOM 751 C CA . PRO A 1 103 ? 27.153 1.273 -47.138 1.00 62.47 103 PRO A CA 1
ATOM 752 C C . PRO A 1 103 ? 26.027 1.805 -46.233 1.00 62.47 103 PRO A C 1
ATOM 754 O O . PRO A 1 103 ? 25.574 1.080 -45.341 1.00 62.47 103 PRO A O 1
ATOM 757 N N . PRO A 1 104 ? 25.558 3.049 -46.435 1.00 57.62 104 PRO A N 1
ATOM 758 C CA . PRO A 1 104 ? 24.463 3.603 -45.650 1.00 57.62 104 PRO A CA 1
ATOM 759 C C . PRO A 1 104 ? 23.220 2.725 -45.827 1.00 57.62 104 PRO A C 1
ATOM 761 O O . PRO A 1 104 ? 22.684 2.600 -46.928 1.00 57.62 104 PRO A O 1
ATOM 764 N N . GLN A 1 105 ? 22.778 2.083 -44.742 1.00 53.00 105 GLN A N 1
ATOM 765 C CA . GLN A 1 105 ? 21.482 1.419 -44.717 1.00 53.00 105 GLN A CA 1
ATOM 766 C C . GLN A 1 105 ? 20.398 2.478 -44.910 1.00 53.00 105 GLN A C 1
ATOM 768 O O . GLN A 1 105 ? 20.352 3.474 -44.188 1.00 53.00 105 GLN A O 1
ATOM 773 N N . ALA A 1 106 ? 19.529 2.246 -45.891 1.00 55.78 106 ALA A N 1
ATOM 774 C CA . ALA A 1 106 ? 18.297 2.994 -46.051 1.00 55.78 106 ALA A CA 1
ATOM 775 C C . ALA A 1 106 ? 17.499 2.917 -44.740 1.00 55.78 106 ALA A C 1
ATOM 777 O O . ALA A 1 106 ? 17.154 1.829 -44.275 1.00 55.78 106 ALA A O 1
ATOM 778 N N . GLN A 1 107 ? 17.244 4.079 -44.139 1.00 52.19 107 GLN A N 1
ATOM 779 C CA . GLN A 1 107 ? 16.268 4.238 -43.068 1.00 52.19 107 GLN A CA 1
ATOM 780 C C . GLN A 1 107 ? 14.928 3.674 -43.559 1.00 52.19 107 GLN A C 1
ATOM 782 O O . GLN A 1 107 ? 14.458 4.099 -44.615 1.00 52.19 107 GLN A O 1
ATOM 787 N N . PRO A 1 108 ? 14.288 2.745 -42.830 1.00 57.59 108 PRO A N 1
ATOM 788 C CA . PRO A 1 108 ? 12.887 2.451 -43.064 1.00 57.59 108 PRO A CA 1
ATOM 789 C C . PRO A 1 108 ? 12.109 3.749 -42.844 1.00 57.59 108 PRO A C 1
ATOM 791 O O . PRO A 1 108 ? 12.144 4.309 -41.746 1.00 57.59 108 PRO A O 1
ATOM 794 N N . GLU A 1 109 ? 11.449 4.244 -43.889 1.00 51.91 109 GLU A N 1
ATOM 795 C CA . GLU A 1 109 ? 10.451 5.302 -43.772 1.00 51.91 109 GLU A CA 1
ATOM 796 C C . GLU A 1 109 ? 9.440 4.878 -42.701 1.00 51.91 109 GLU A C 1
ATOM 798 O O . GLU A 1 109 ? 8.664 3.937 -42.882 1.00 51.91 109 GLU A O 1
ATOM 803 N N . GLN A 1 110 ? 9.488 5.542 -41.543 1.00 53.72 110 GLN A N 1
ATOM 804 C CA . GLN A 1 110 ? 8.399 5.468 -40.584 1.00 53.72 110 GLN A CA 1
ATOM 805 C C . GLN A 1 110 ? 7.157 6.033 -41.283 1.00 53.72 110 GLN A C 1
ATOM 807 O O . GLN A 1 110 ? 7.228 7.139 -41.830 1.00 53.72 110 GLN A O 1
ATOM 812 N N . PRO A 1 111 ? 6.020 5.315 -41.283 1.00 56.06 111 PRO A N 1
ATOM 813 C CA . PRO A 1 111 ? 4.778 5.873 -41.790 1.00 56.06 111 PRO A CA 1
ATOM 814 C C . PRO A 1 111 ? 4.469 7.164 -41.018 1.00 56.06 111 PRO A C 1
ATOM 816 O O . PR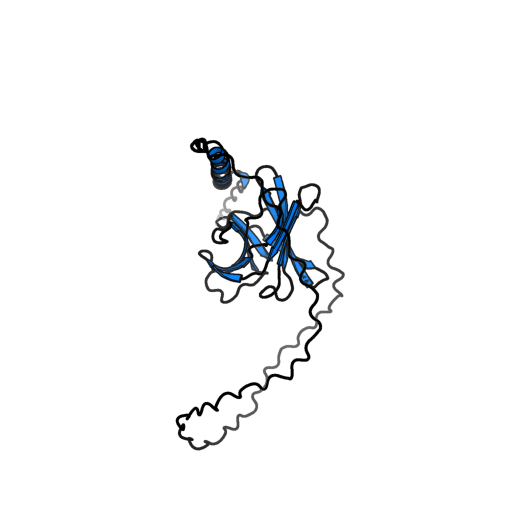O A 1 111 ? 4.740 7.227 -39.813 1.00 56.06 111 PRO A O 1
ATOM 819 N N . PRO A 1 112 ? 3.933 8.203 -41.684 1.00 53.31 112 PRO A N 1
ATOM 820 C CA . PRO A 1 112 ? 3.659 9.478 -41.047 1.00 53.31 112 PRO A CA 1
ATOM 821 C C . PRO A 1 112 ? 2.760 9.240 -39.839 1.00 53.31 112 PRO A C 1
ATOM 823 O O . PRO A 1 112 ? 1.649 8.718 -39.962 1.00 53.31 112 PRO A O 1
ATOM 826 N N . VAL A 1 113 ? 3.268 9.602 -38.661 1.00 56.91 113 VAL A N 1
ATOM 827 C CA . VAL A 1 113 ? 2.474 9.664 -37.442 1.00 56.91 113 VAL A CA 1
ATOM 828 C C . VAL A 1 113 ? 1.361 10.657 -37.742 1.00 56.91 113 VAL A C 1
ATOM 830 O O . VAL A 1 113 ? 1.615 11.853 -37.885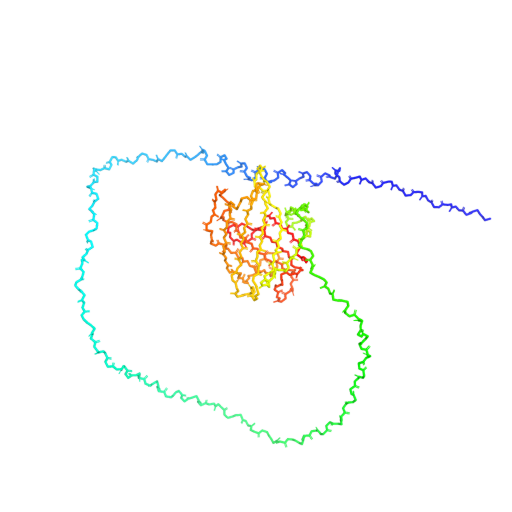 1.00 56.91 113 VAL A O 1
ATOM 833 N N . GLN A 1 114 ? 0.139 10.154 -37.915 1.00 45.41 114 GLN A N 1
ATOM 834 C CA . GLN A 1 114 ? -1.049 10.991 -37.925 1.00 45.41 114 GLN A CA 1
ATOM 835 C C . GLN A 1 114 ? -1.074 11.696 -36.579 1.00 45.41 114 GLN A C 1
ATOM 837 O O . GLN A 1 114 ? -1.375 11.106 -35.543 1.00 45.41 114 GLN A O 1
ATOM 842 N N . GLN A 1 115 ? -0.667 12.958 -36.609 1.00 48.00 115 GLN A N 1
ATOM 843 C CA . GLN A 1 115 ? -0.813 13.899 -35.525 1.00 48.00 115 GLN A CA 1
ATOM 844 C C . GLN A 1 115 ? -2.318 14.136 -35.402 1.00 48.00 115 GLN A C 1
ATOM 846 O O . GLN A 1 115 ? -2.877 15.031 -36.026 1.00 48.00 115 GLN A O 1
ATOM 851 N N . ALA A 1 116 ? -2.993 13.231 -34.692 1.00 45.03 116 ALA A N 1
ATOM 852 C CA . ALA A 1 116 ? -4.353 13.452 -34.253 1.00 45.03 116 ALA A CA 1
ATOM 853 C C . ALA A 1 116 ? -4.323 14.732 -33.422 1.00 45.03 116 ALA A C 1
ATOM 855 O O . ALA A 1 116 ? -3.549 14.822 -32.465 1.00 45.03 116 ALA A O 1
ATOM 856 N N . ASP A 1 117 ? -5.108 15.721 -33.847 1.00 40.84 117 ASP A N 1
ATOM 857 C CA . ASP A 1 117 ? -5.357 16.955 -33.120 1.00 40.84 117 ASP A CA 1
ATOM 858 C C . ASP A 1 117 ? -5.503 16.645 -31.630 1.00 40.84 117 ASP A C 1
ATOM 860 O O . ASP A 1 117 ? -6.482 16.042 -31.180 1.00 40.84 117 ASP A O 1
ATOM 864 N N . ALA A 1 118 ? -4.485 17.025 -30.859 1.00 45.16 118 ALA A N 1
ATOM 865 C CA . ALA A 1 118 ? -4.542 17.008 -29.416 1.00 45.16 118 ALA A CA 1
ATOM 866 C C . ALA A 1 118 ? -5.519 18.111 -29.008 1.00 45.16 118 ALA A C 1
ATOM 868 O O . ALA A 1 118 ? -5.131 19.247 -28.737 1.00 45.16 118 ALA A O 1
ATOM 869 N N . THR A 1 119 ? -6.810 17.779 -28.988 1.00 47.03 119 THR A N 1
ATOM 870 C CA . THR A 1 119 ? -7.791 18.517 -28.196 1.00 47.03 119 THR A CA 1
ATOM 871 C C . THR A 1 119 ? -7.190 18.698 -26.802 1.00 47.03 119 THR A C 1
ATOM 873 O O . THR A 1 119 ? -6.751 17.703 -26.218 1.00 47.03 119 THR A O 1
ATOM 876 N N . PRO A 1 120 ? -7.112 19.927 -26.266 1.00 44.78 120 PRO A N 1
ATOM 877 C CA . PRO A 1 120 ? -6.538 20.150 -24.952 1.00 44.78 120 PRO A CA 1
ATOM 878 C C . PRO A 1 120 ? -7.354 19.344 -23.944 1.00 44.78 120 PRO A C 1
ATOM 880 O O . PRO A 1 120 ? -8.534 19.623 -23.726 1.00 44.78 120 PRO A O 1
ATOM 883 N N . SER A 1 121 ? -6.731 18.314 -23.366 1.00 43.56 121 SER A N 1
ATOM 884 C CA . SER A 1 121 ? -7.272 17.592 -22.224 1.00 43.56 121 SER A CA 1
ATOM 885 C C . SER A 1 121 ? -7.532 18.621 -21.134 1.00 43.56 121 SER A C 1
ATOM 887 O O . SER A 1 121 ? -6.601 19.135 -20.512 1.00 43.56 121 SER A O 1
ATOM 889 N N . GLY A 1 122 ? -8.804 18.969 -20.948 1.00 40.25 122 GLY A N 1
ATOM 890 C CA . GLY A 1 122 ? -9.237 19.744 -19.797 1.00 40.25 122 GLY A CA 1
ATOM 891 C C . GLY A 1 122 ? -8.774 19.061 -18.506 1.00 40.25 122 GLY A C 1
ATOM 892 O O . GLY A 1 122 ? -8.456 17.866 -18.524 1.00 40.25 122 GLY A O 1
ATOM 893 N N . PRO A 1 123 ? -8.713 19.794 -17.382 1.00 44.09 123 PRO A N 1
ATOM 894 C CA . PRO A 1 123 ? -8.354 19.205 -16.100 1.00 44.09 123 PRO A CA 1
ATOM 895 C C . PRO A 1 123 ? -9.216 17.963 -15.870 1.00 44.09 123 PRO A C 1
ATOM 897 O O . PRO A 1 123 ? -10.445 18.054 -15.886 1.00 44.09 123 PRO A O 1
ATOM 900 N N . VAL A 1 124 ? -8.568 16.803 -15.714 1.00 46.97 124 VAL A N 1
ATOM 901 C CA . VAL A 1 124 ? -9.249 15.559 -15.350 1.00 46.97 124 VAL A CA 1
ATOM 902 C C . VAL A 1 124 ? -10.033 15.873 -14.076 1.00 46.97 124 VAL A C 1
ATOM 904 O O . VAL A 1 124 ? -9.414 16.274 -13.084 1.00 46.97 124 VAL A O 1
ATOM 907 N N . PRO A 1 125 ? -11.375 15.789 -14.085 1.00 40.00 125 PRO A N 1
ATOM 908 C CA . PRO A 1 125 ? -12.145 16.082 -12.893 1.00 40.00 125 PRO A CA 1
ATOM 909 C C . PRO A 1 125 ? -11.685 15.122 -11.799 1.00 40.00 125 PRO A C 1
ATOM 911 O O . PRO A 1 125 ? -11.623 13.910 -12.013 1.00 40.00 125 PRO A O 1
ATOM 914 N N . ALA A 1 126 ? -11.336 15.671 -10.632 1.00 49.16 126 ALA A N 1
ATOM 915 C CA . ALA A 1 126 ? -11.105 14.866 -9.443 1.00 49.16 126 ALA A CA 1
ATOM 916 C C . ALA A 1 126 ? -12.290 13.894 -9.291 1.00 49.16 126 ALA A C 1
ATOM 918 O O . ALA A 1 126 ? -13.435 14.333 -9.459 1.00 49.16 126 ALA A O 1
ATOM 919 N N . PRO A 1 127 ? -12.054 12.595 -9.025 1.00 44.59 127 PRO A N 1
ATOM 920 C CA . PRO A 1 127 ? -13.135 11.625 -8.946 1.00 44.59 127 PRO A CA 1
ATOM 921 C C . PRO A 1 127 ? -14.179 12.132 -7.955 1.00 44.59 127 PRO A C 1
ATOM 923 O O . PRO A 1 127 ? -13.852 12.496 -6.820 1.00 44.59 127 PRO A O 1
ATOM 926 N N . ALA A 1 128 ? -15.417 12.226 -8.443 1.00 39.44 128 ALA A N 1
ATOM 927 C CA . ALA A 1 128 ? -16.541 12.788 -7.718 1.00 39.44 128 ALA A CA 1
ATOM 928 C C . ALA A 1 128 ? -16.634 12.161 -6.321 1.00 39.44 128 ALA A C 1
ATOM 930 O O . ALA A 1 128 ? -16.539 10.939 -6.164 1.00 39.44 128 ALA A O 1
ATOM 931 N N . ALA A 1 129 ? -16.815 13.011 -5.309 1.00 39.19 129 ALA A N 1
ATOM 932 C CA . ALA A 1 129 ? -17.052 12.608 -3.931 1.00 39.19 129 ALA A CA 1
ATOM 933 C C . ALA A 1 129 ? -18.328 11.748 -3.869 1.00 39.19 129 ALA A C 1
ATOM 935 O O . ALA A 1 129 ? -19.436 12.268 -3.802 1.00 39.19 129 ALA A O 1
ATOM 936 N N . GLY A 1 130 ? -18.170 10.428 -3.978 1.00 46.81 130 GLY A N 1
ATOM 937 C CA . GLY A 1 130 ? -19.289 9.491 -4.083 1.00 46.81 130 GLY A CA 1
ATOM 938 C C . GLY A 1 130 ? -18.983 8.185 -4.817 1.00 46.81 130 GLY A C 1
ATOM 939 O O . GLY A 1 130 ? -19.790 7.267 -4.725 1.00 46.81 130 GLY A O 1
ATOM 940 N N . GLN A 1 131 ? -17.844 8.055 -5.510 1.00 55.81 131 GLN A N 1
ATOM 941 C CA . GLN A 1 131 ? -17.450 6.751 -6.054 1.00 55.81 131 GLN A CA 1
ATOM 942 C C . GLN A 1 131 ? -17.159 5.766 -4.917 1.00 55.81 131 GLN A C 1
ATOM 944 O O . GLN A 1 131 ? -16.321 6.030 -4.050 1.00 55.81 131 GLN A O 1
ATOM 949 N N . ASP A 1 132 ? -17.886 4.647 -4.916 1.00 81.00 132 ASP A N 1
ATOM 950 C CA . ASP A 1 132 ? -17.659 3.541 -3.995 1.00 81.00 132 ASP A CA 1
ATOM 951 C C . ASP A 1 132 ? -16.237 3.022 -4.220 1.00 81.00 132 ASP A C 1
ATOM 953 O O . ASP A 1 132 ? -15.890 2.535 -5.297 1.00 81.00 132 ASP A O 1
ATOM 957 N N . LEU A 1 133 ? -15.370 3.240 -3.234 1.00 89.50 133 LEU A N 1
ATOM 958 C CA . LEU A 1 133 ? -13.982 2.817 -3.318 1.00 89.50 133 LEU A CA 1
ATOM 959 C C . LEU A 1 133 ? -13.928 1.282 -3.221 1.00 89.50 133 LEU A C 1
ATOM 961 O O . LEU A 1 133 ? -14.562 0.714 -2.327 1.00 89.50 133 LEU A O 1
ATOM 965 N N . PRO A 1 134 ? -13.143 0.605 -4.073 1.00 92.56 134 PRO A N 1
ATOM 966 C CA . PRO A 1 134 ? -13.037 -0.850 -4.066 1.00 92.56 134 PRO A CA 1
ATOM 967 C C . PRO A 1 134 ? -12.535 -1.369 -2.714 1.00 92.56 134 PRO A C 1
ATOM 969 O O . PRO A 1 134 ? -11.573 -0.844 -2.148 1.00 92.56 134 PRO A O 1
ATOM 972 N N . ILE A 1 135 ? -13.187 -2.415 -2.202 1.00 93.56 135 ILE A N 1
ATOM 973 C CA . ILE A 1 135 ? -12.790 -3.100 -0.967 1.00 93.56 135 ILE A CA 1
ATOM 974 C C . ILE A 1 135 ? -11.739 -4.146 -1.319 1.00 93.56 135 ILE A C 1
ATOM 976 O O . ILE A 1 135 ? -12.011 -5.013 -2.142 1.00 93.56 135 ILE A O 1
ATOM 980 N N . LEU A 1 136 ? -10.565 -4.082 -0.690 1.00 93.25 136 LEU A N 1
ATOM 981 C CA . LEU A 1 136 ? -9.499 -5.066 -0.898 1.00 93.25 136 LEU A CA 1
ATOM 982 C C . LEU A 1 136 ? -9.963 -6.486 -0.519 1.00 93.25 136 LEU A C 1
ATOM 984 O O . LEU A 1 136 ? -10.643 -6.668 0.492 1.00 93.25 136 LEU A O 1
ATOM 988 N N . THR A 1 137 ? -9.560 -7.496 -1.295 1.00 93.44 137 THR A N 1
ATOM 989 C CA . THR A 1 137 ? -9.976 -8.904 -1.121 1.00 93.44 137 THR A CA 1
ATOM 990 C C . THR A 1 137 ? -8.778 -9.838 -0.937 1.00 93.44 137 THR A C 1
ATOM 992 O O . THR A 1 137 ? -7.636 -9.450 -1.155 1.00 93.44 137 THR A O 1
ATOM 995 N N . SER A 1 138 ? -8.989 -11.082 -0.502 1.00 92.44 138 SER A N 1
ATOM 996 C CA . SER A 1 138 ? -7.891 -12.053 -0.354 1.00 92.44 138 SER A CA 1
ATOM 997 C C . SER A 1 138 ? -7.131 -12.271 -1.669 1.00 92.44 138 SER A C 1
ATOM 999 O O . SER A 1 138 ? -7.757 -12.368 -2.723 1.00 92.44 138 SER A O 1
ATOM 1001 N N . PHE A 1 139 ? -5.809 -12.469 -1.595 1.00 90.94 139 PHE A N 1
ATOM 1002 C CA . PHE A 1 139 ? -4.945 -12.653 -2.776 1.00 90.94 139 PHE A CA 1
ATOM 1003 C C . PHE A 1 139 ? -5.387 -13.798 -3.714 1.00 90.94 139 PHE A C 1
ATOM 1005 O O . PHE A 1 139 ? -5.146 -13.734 -4.913 1.00 90.94 139 PHE A O 1
ATOM 1012 N N . GLU A 1 140 ? -6.023 -14.844 -3.179 1.00 88.88 140 GLU A N 1
ATOM 1013 C CA . GLU A 1 140 ? -6.463 -16.033 -3.933 1.00 88.88 140 GLU A CA 1
ATOM 1014 C C . GLU A 1 140 ? -7.788 -15.837 -4.694 1.00 88.88 140 GLU A C 1
ATOM 1016 O O . GLU A 1 140 ? -8.180 -16.698 -5.481 1.00 88.88 140 GLU A O 1
ATOM 1021 N N . GLY A 1 141 ? -8.493 -14.731 -4.446 1.00 86.69 141 GLY A N 1
ATOM 1022 C CA . GLY A 1 141 ? -9.791 -14.433 -5.045 1.00 86.69 141 GLY A CA 1
ATOM 1023 C C . GLY A 1 141 ? -9.705 -13.557 -6.292 1.00 86.69 141 GLY A C 1
ATOM 1024 O O . GLY A 1 141 ? -8.631 -13.192 -6.771 1.00 86.69 141 GLY A O 1
ATOM 1025 N N . GLU A 1 142 ? -10.875 -13.170 -6.801 1.00 93.31 142 GLU A N 1
ATOM 1026 C CA . GLU A 1 142 ? -10.956 -12.100 -7.789 1.00 93.31 142 GLU A CA 1
ATOM 1027 C C . GLU A 1 142 ? -10.530 -10.777 -7.138 1.00 93.31 142 GLU A C 1
ATOM 1029 O O . GLU A 1 142 ? -11.099 -10.335 -6.132 1.00 93.31 142 GLU A O 1
ATOM 1034 N N . LEU A 1 143 ? -9.478 -10.175 -7.691 1.00 95.81 143 LEU A N 1
ATOM 1035 C CA . LEU A 1 143 ? -8.907 -8.942 -7.169 1.00 95.81 143 LEU A CA 1
ATOM 1036 C C . LEU A 1 143 ? -9.664 -7.738 -7.741 1.00 95.81 143 LEU A C 1
ATOM 1038 O O . LEU A 1 143 ? -9.751 -7.617 -8.966 1.00 95.81 143 LEU A O 1
ATOM 1042 N N . PRO A 1 144 ? -10.158 -6.814 -6.900 1.00 96.00 144 PRO A N 1
ATOM 1043 C CA . PRO A 1 144 ? -10.806 -5.601 -7.377 1.00 96.00 144 PRO A CA 1
ATOM 1044 C C . PRO A 1 144 ? -9.802 -4.714 -8.118 1.00 96.00 144 PRO A C 1
ATOM 1046 O O . PRO A 1 144 ? -8.623 -4.655 -7.756 1.00 96.00 144 PRO A O 1
ATOM 1049 N N . MET A 1 145 ? -10.272 -3.982 -9.128 1.00 96.44 145 MET A N 1
ATOM 1050 C CA . MET A 1 145 ? -9.460 -2.954 -9.777 1.00 96.44 145 MET A CA 1
ATOM 1051 C C . MET A 1 145 ? -9.403 -1.702 -8.898 1.00 96.44 145 MET A C 1
ATOM 1053 O O . MET A 1 145 ? -10.432 -1.181 -8.470 1.00 96.44 145 MET A O 1
ATOM 1057 N N . LEU A 1 146 ? -8.196 -1.211 -8.647 1.00 95.38 146 LEU A N 1
ATOM 1058 C CA . LEU A 1 146 ? -7.890 0.005 -7.910 1.00 95.38 146 LEU A CA 1
ATOM 1059 C C . LEU A 1 146 ? -7.433 1.060 -8.907 1.00 95.38 146 LEU A C 1
ATOM 1061 O O . LEU A 1 146 ? -6.487 0.835 -9.657 1.00 95.38 146 LEU A O 1
ATOM 1065 N N . SER A 1 147 ? -8.078 2.219 -8.897 1.00 91.94 147 SER A N 1
ATOM 1066 C CA . SER A 1 147 ? -7.653 3.330 -9.748 1.00 91.94 147 SER A CA 1
ATOM 1067 C C . SER A 1 147 ? -6.524 4.109 -9.080 1.00 91.94 147 SER A C 1
ATOM 1069 O O . SER A 1 147 ? -6.658 4.537 -7.928 1.00 91.94 147 SER A O 1
ATOM 1071 N N . GLY A 1 148 ? -5.427 4.309 -9.806 1.00 90.69 148 GLY A N 1
ATOM 1072 C CA . GLY A 1 148 ? -4.413 5.296 -9.461 1.00 90.69 148 GLY A CA 1
ATOM 1073 C C . GLY A 1 148 ? -4.793 6.679 -9.995 1.00 90.69 148 GLY A C 1
ATOM 1074 O O . GLY A 1 148 ? -5.117 6.832 -11.169 1.00 90.69 148 GLY A O 1
ATOM 1075 N N . ALA A 1 149 ? -4.745 7.705 -9.148 1.00 91.56 149 ALA A N 1
ATOM 1076 C CA . ALA A 1 149 ? -4.925 9.095 -9.554 1.00 91.56 149 ALA A CA 1
ATOM 1077 C C . ALA A 1 149 ? -3.601 9.849 -9.423 1.00 91.56 149 ALA A C 1
ATOM 1079 O O . ALA A 1 149 ? -3.028 9.911 -8.334 1.00 91.56 149 ALA A O 1
ATOM 1080 N N . LEU A 1 150 ? -3.118 10.428 -10.522 1.00 90.44 150 LEU A N 1
ATOM 1081 C CA . LEU A 1 150 ? -1.960 11.313 -10.482 1.00 90.44 150 LEU A CA 1
ATOM 1082 C C . LEU A 1 150 ? -2.378 12.652 -9.862 1.00 90.44 150 LEU A C 1
ATOM 1084 O O . LEU A 1 150 ? -3.305 13.307 -10.340 1.00 90.44 150 LEU A O 1
ATOM 1088 N N . GLN A 1 151 ? -1.718 13.035 -8.779 1.00 91.12 151 GLN A N 1
ATOM 1089 C CA . GLN A 1 151 ? -1.950 14.291 -8.082 1.00 91.12 151 GLN A CA 1
ATOM 1090 C C . GLN A 1 151 ? -1.167 15.442 -8.739 1.00 91.12 151 GLN A C 1
ATOM 1092 O O . GLN A 1 151 ? -0.217 15.197 -9.488 1.00 91.12 151 GLN A O 1
ATOM 1097 N N . PRO A 1 152 ? -1.541 16.712 -8.481 1.00 87.06 152 PRO A N 1
ATOM 1098 C CA . PRO A 1 152 ? -0.875 17.877 -9.076 1.00 87.06 152 PRO A CA 1
ATOM 1099 C C . PRO A 1 152 ? 0.624 17.991 -8.762 1.00 87.06 152 PRO A C 1
ATOM 1101 O O . PRO A 1 152 ? 1.362 18.620 -9.512 1.00 87.06 152 PRO A O 1
ATOM 1104 N N . ASP A 1 153 ? 1.071 17.389 -7.663 1.00 86.75 153 ASP A N 1
ATOM 1105 C CA . ASP A 1 153 ? 2.474 17.310 -7.246 1.00 86.75 153 ASP A CA 1
ATOM 1106 C C . ASP A 1 153 ? 3.252 16.162 -7.922 1.00 86.75 153 ASP A C 1
ATOM 1108 O O . ASP A 1 153 ? 4.450 15.998 -7.693 1.00 86.75 153 ASP A O 1
ATOM 1112 N N . GLY A 1 154 ? 2.586 15.388 -8.784 1.00 87.12 154 GLY A N 1
ATOM 1113 C CA . GLY A 1 154 ? 3.150 14.241 -9.489 1.00 87.12 154 GLY A CA 1
ATOM 1114 C C . GLY A 1 154 ? 3.097 12.932 -8.700 1.00 87.12 154 GLY A C 1
ATOM 1115 O O . GLY A 1 154 ? 3.561 11.912 -9.211 1.00 87.12 154 GLY A O 1
ATOM 1116 N N . ASN A 1 155 ? 2.531 12.921 -7.490 1.00 91.12 155 ASN A N 1
ATOM 1117 C CA . ASN A 1 155 ? 2.381 11.699 -6.707 1.00 91.12 155 ASN A CA 1
ATOM 1118 C C . ASN A 1 155 ? 1.233 10.851 -7.260 1.00 91.12 155 ASN A C 1
ATOM 1120 O O . ASN A 1 155 ? 0.170 11.363 -7.608 1.00 91.12 155 ASN A O 1
ATOM 1124 N N . LEU A 1 156 ? 1.407 9.534 -7.299 1.00 91.81 156 LEU A N 1
ATOM 1125 C CA . LEU A 1 156 ? 0.332 8.609 -7.634 1.00 91.81 156 LEU A CA 1
ATOM 1126 C C . LEU A 1 156 ? -0.400 8.202 -6.355 1.00 91.81 156 LEU A C 1
ATOM 1128 O O . LEU A 1 156 ? 0.188 7.598 -5.461 1.00 91.81 156 LEU A O 1
ATOM 1132 N N . GLN A 1 157 ? -1.690 8.502 -6.274 1.00 94.81 157 GLN A N 1
ATOM 1133 C CA . GLN A 1 157 ? -2.533 8.139 -5.144 1.00 94.81 157 GLN A CA 1
ATOM 1134 C C . GLN A 1 157 ? -3.455 6.978 -5.515 1.00 94.81 157 GLN A C 1
ATOM 1136 O O . GLN A 1 157 ? -4.300 7.107 -6.399 1.00 94.81 157 GLN A O 1
ATOM 1141 N N . VAL A 1 158 ? -3.331 5.858 -4.807 1.00 95.12 158 VAL A N 1
ATOM 1142 C CA . VAL A 1 158 ? -4.207 4.689 -4.950 1.00 95.12 158 VAL A CA 1
ATOM 1143 C C . VAL A 1 158 ? -5.151 4.638 -3.755 1.00 95.12 158 VAL A C 1
ATOM 1145 O O . VAL A 1 158 ? -4.701 4.540 -2.613 1.00 95.12 158 VAL A O 1
ATOM 1148 N N . ARG A 1 159 ? -6.463 4.697 -4.006 1.00 95.00 159 ARG A N 1
ATOM 1149 C CA . ARG A 1 159 ? -7.500 4.708 -2.960 1.00 95.00 159 ARG A CA 1
ATOM 1150 C C . ARG A 1 159 ? -8.262 3.391 -2.924 1.00 95.00 159 ARG A C 1
ATOM 1152 O O . ARG A 1 159 ? -8.550 2.804 -3.963 1.00 95.00 159 ARG A O 1
ATOM 1159 N N . PHE A 1 160 ? -8.623 2.952 -1.726 1.00 94.75 160 PHE A N 1
ATOM 1160 C CA . PHE A 1 160 ? -9.296 1.676 -1.492 1.00 94.75 160 PHE A CA 1
ATOM 1161 C C . PHE A 1 160 ? -10.076 1.698 -0.175 1.00 94.75 160 PHE A C 1
ATOM 1163 O O . PHE A 1 160 ? -10.046 2.674 0.578 1.00 94.75 160 PHE A O 1
ATOM 1170 N N . ARG A 1 161 ? -10.779 0.607 0.123 1.00 92.94 161 ARG A N 1
ATOM 1171 C CA . ARG A 1 161 ? -11.403 0.355 1.424 1.00 92.94 161 ARG A CA 1
ATOM 1172 C C . ARG A 1 161 ? -10.843 -0.913 2.047 1.00 92.94 161 ARG A C 1
ATOM 1174 O O . ARG A 1 161 ? -10.562 -1.884 1.347 1.00 92.94 161 ARG A O 1
ATOM 1181 N N . VAL A 1 162 ? -10.711 -0.906 3.370 1.00 89.12 162 VAL A N 1
ATOM 1182 C CA . VAL A 1 162 ? -10.314 -2.080 4.157 1.00 89.12 162 VAL A CA 1
ATOM 1183 C C . VAL A 1 162 ? -11.270 -2.267 5.328 1.00 89.12 162 VAL A C 1
ATOM 1185 O O . VAL A 1 162 ? -11.618 -1.305 6.017 1.00 89.12 162 VAL A O 1
ATOM 1188 N N . ALA A 1 163 ? -11.726 -3.501 5.529 1.00 84.81 163 ALA A N 1
ATOM 1189 C CA . ALA A 1 163 ? -12.545 -3.846 6.680 1.00 84.81 163 ALA A CA 1
ATOM 1190 C C . ALA A 1 163 ? -11.650 -3.985 7.920 1.00 84.81 163 ALA A C 1
ATOM 1192 O O . ALA A 1 163 ? -10.655 -4.706 7.887 1.00 84.81 163 ALA A O 1
ATOM 1193 N N . ASN A 1 164 ? -12.019 -3.314 9.009 1.00 79.62 164 ASN A N 1
ATOM 1194 C CA . ASN A 1 164 ? -11.379 -3.435 10.315 1.00 79.62 164 ASN A CA 1
ATOM 1195 C C . ASN A 1 164 ? -12.423 -3.871 11.352 1.00 79.62 164 ASN A C 1
ATOM 1197 O O . ASN A 1 164 ? -12.943 -3.065 12.124 1.00 79.62 164 ASN A O 1
ATOM 1201 N N . GLY A 1 165 ? -12.795 -5.152 11.314 1.00 76.75 165 GLY A N 1
ATOM 1202 C CA . GLY A 1 165 ? -13.832 -5.706 12.185 1.00 76.75 165 GLY A CA 1
ATOM 1203 C C . GLY A 1 165 ? -15.221 -5.158 11.852 1.00 76.75 165 GLY A C 1
ATOM 1204 O O . GLY A 1 165 ? -15.890 -5.693 10.971 1.00 76.75 165 GLY A O 1
ATOM 1205 N N . GLN A 1 166 ? -15.659 -4.121 12.571 1.00 73.25 166 GLN A N 1
ATOM 1206 C CA . GLN A 1 166 ? -16.994 -3.520 12.416 1.00 73.25 166 GLN A CA 1
ATOM 1207 C C . GLN A 1 166 ? -17.023 -2.300 11.490 1.00 73.25 166 GLN A C 1
ATOM 1209 O O . GLN A 1 166 ? -18.089 -1.949 10.987 1.00 73.25 166 GLN A O 1
ATOM 1214 N N . ASP A 1 167 ? -15.865 -1.693 11.228 1.00 81.31 167 ASP A N 1
ATOM 1215 C CA . ASP A 1 167 ? -15.762 -0.489 10.411 1.00 81.31 167 ASP A CA 1
ATOM 1216 C C . ASP A 1 167 ? -15.126 -0.769 9.050 1.00 81.31 167 ASP A C 1
ATOM 1218 O O . ASP A 1 167 ? -14.329 -1.691 8.870 1.00 81.31 167 ASP A O 1
ATOM 1222 N N . LEU A 1 168 ? -15.454 0.083 8.080 1.00 87.62 168 LEU A N 1
ATOM 1223 C CA . LEU A 1 168 ? -14.863 0.070 6.749 1.00 87.62 168 LEU A CA 1
ATOM 1224 C C . LEU A 1 168 ? -14.093 1.375 6.546 1.00 87.62 168 LEU A C 1
ATOM 1226 O O . LEU A 1 168 ? -14.683 2.429 6.296 1.00 87.62 168 LEU A O 1
ATOM 1230 N N . LEU A 1 169 ? -12.772 1.298 6.681 1.00 89.62 169 LEU A N 1
ATOM 1231 C CA . LEU A 1 169 ? -11.881 2.448 6.575 1.00 89.62 169 LEU A CA 1
ATOM 1232 C C . LEU A 1 169 ? -11.599 2.766 5.108 1.00 89.62 169 LEU A C 1
ATOM 1234 O O . LEU A 1 169 ? -11.441 1.862 4.285 1.00 89.62 169 LEU A O 1
ATOM 1238 N N . LYS A 1 170 ? -11.502 4.056 4.784 1.00 93.00 170 LYS A N 1
ATOM 1239 C CA . LYS A 1 170 ? -11.029 4.538 3.482 1.00 93.00 170 LYS A CA 1
ATOM 1240 C C . LYS A 1 170 ? -9.512 4.654 3.551 1.00 93.00 170 LYS A C 1
ATOM 1242 O O . LYS A 1 170 ? -9.004 5.492 4.289 1.00 93.00 170 LYS A O 1
ATOM 1247 N N . GLY A 1 171 ? -8.814 3.789 2.829 1.00 92.94 171 GLY A N 1
ATOM 1248 C CA . GLY A 1 171 ? -7.361 3.767 2.741 1.00 92.94 171 GLY A CA 1
ATOM 1249 C C . GLY A 1 171 ? -6.854 4.510 1.510 1.00 92.94 171 GLY A C 1
ATOM 1250 O O . GLY A 1 171 ? -7.509 4.543 0.465 1.00 92.94 171 GLY A O 1
ATOM 1251 N N . SER A 1 172 ? -5.668 5.091 1.633 1.00 94.44 172 SER A N 1
ATOM 1252 C CA . SER A 1 172 ? -4.924 5.674 0.524 1.00 94.44 172 SER A CA 1
ATOM 1253 C C . SER A 1 172 ? -3.448 5.339 0.667 1.00 94.44 172 SER A C 1
ATOM 1255 O O . SER A 1 172 ? -2.877 5.546 1.735 1.00 94.44 172 SER A O 1
ATOM 1257 N N . VAL A 1 173 ? -2.832 4.876 -0.420 1.00 94.44 173 VAL A N 1
ATOM 1258 C CA . VAL A 1 173 ? -1.377 4.764 -0.566 1.00 94.44 173 VAL A CA 1
ATOM 1259 C C . VAL A 1 173 ? -0.946 5.817 -1.576 1.00 94.44 173 VAL A C 1
ATOM 1261 O O . VAL A 1 173 ? -1.379 5.803 -2.727 1.00 94.44 173 VAL A O 1
ATOM 1264 N N . GLU A 1 174 ? -0.113 6.745 -1.134 1.00 93.94 174 GLU A N 1
ATOM 1265 C CA . GLU A 1 174 ? 0.465 7.792 -1.960 1.00 93.94 174 GLU A CA 1
ATOM 1266 C C . GLU A 1 174 ? 1.920 7.459 -2.262 1.00 93.94 174 GLU A C 1
ATOM 1268 O O . GLU A 1 174 ? 2.733 7.222 -1.364 1.00 93.94 174 GLU A O 1
ATOM 1273 N N . VAL A 1 175 ? 2.231 7.427 -3.550 1.00 89.56 175 VAL A N 1
ATOM 1274 C CA . VAL A 1 175 ? 3.503 6.983 -4.086 1.00 89.56 175 VAL A CA 1
ATOM 1275 C C . VAL A 1 175 ? 4.163 8.151 -4.807 1.00 89.56 175 VAL A C 1
ATOM 1277 O O . VAL A 1 175 ? 3.653 8.641 -5.812 1.00 89.56 175 VAL A O 1
ATOM 1280 N N . LEU A 1 176 ? 5.300 8.602 -4.286 1.00 87.88 176 LEU A N 1
ATOM 1281 C CA . LEU A 1 176 ? 6.042 9.733 -4.839 1.00 87.88 176 LEU A CA 1
ATOM 1282 C C . LEU A 1 176 ? 6.711 9.390 -6.186 1.00 87.88 176 LEU A C 1
ATOM 1284 O O . LEU A 1 176 ? 7.039 8.226 -6.440 1.00 87.88 176 LEU A O 1
ATOM 1288 N N . PRO A 1 177 ? 7.014 10.395 -7.031 1.00 77.38 177 PRO A N 1
ATOM 1289 C CA . PRO A 1 177 ? 7.926 10.240 -8.156 1.00 77.38 177 PRO A CA 1
ATOM 1290 C C . PRO A 1 177 ? 9.246 9.609 -7.700 1.00 77.38 177 PRO A C 1
ATOM 1292 O O . PRO A 1 177 ? 9.811 10.017 -6.685 1.00 77.38 177 PRO A O 1
ATOM 1295 N N . ARG A 1 178 ? 9.771 8.642 -8.466 1.00 81.50 178 ARG A N 1
ATOM 1296 C CA . ARG A 1 178 ? 10.937 7.815 -8.070 1.00 81.50 178 ARG A CA 1
ATOM 1297 C C . ARG A 1 178 ? 10.675 6.979 -6.813 1.00 81.50 178 ARG A C 1
ATOM 1299 O O . ARG A 1 178 ? 11.487 6.913 -5.894 1.00 81.50 178 ARG A O 1
ATOM 1306 N N . TRP A 1 179 ? 9.509 6.347 -6.772 1.00 76.44 179 TRP A N 1
ATOM 1307 C CA . TRP A 1 179 ? 9.024 5.508 -5.674 1.00 76.44 179 TRP A CA 1
ATOM 1308 C C . TRP A 1 179 ? 9.913 4.323 -5.290 1.00 76.44 179 TRP A C 1
ATOM 1310 O O . TRP A 1 179 ? 9.768 3.746 -4.215 1.00 76.44 179 TRP A O 1
ATOM 1320 N N . ASP A 1 180 ? 10.839 3.952 -6.166 1.00 72.12 180 ASP A N 1
ATOM 1321 C CA . ASP A 1 180 ? 11.877 2.976 -5.898 1.00 72.12 180 ASP A CA 1
ATOM 1322 C C . ASP A 1 180 ? 12.908 3.461 -4.868 1.00 72.12 180 ASP A C 1
ATOM 1324 O O . ASP A 1 180 ? 13.593 2.630 -4.268 1.00 72.12 180 ASP A O 1
ATOM 1328 N N . MET A 1 181 ? 12.986 4.778 -4.652 1.00 68.19 181 MET A N 1
ATOM 1329 C CA . MET A 1 181 ? 13.891 5.456 -3.719 1.00 68.19 181 MET A CA 1
ATOM 1330 C C . MET A 1 181 ? 13.177 6.444 -2.780 1.00 68.19 181 MET A C 1
ATOM 1332 O O . MET A 1 181 ? 13.756 6.856 -1.772 1.00 68.19 181 MET A O 1
ATOM 1336 N N . ALA A 1 182 ? 11.944 6.838 -3.103 1.00 71.75 182 ALA A N 1
ATOM 1337 C CA . ALA A 1 182 ? 11.174 7.823 -2.359 1.00 71.75 182 ALA A CA 1
ATOM 1338 C C . ALA A 1 182 ? 10.348 7.200 -1.224 1.00 71.75 182 ALA A C 1
ATOM 1340 O O . ALA A 1 182 ? 10.032 6.008 -1.202 1.00 71.75 182 ALA A O 1
ATOM 1341 N N . GLU A 1 183 ? 10.023 8.041 -0.249 1.00 85.31 183 GLU A N 1
ATOM 1342 C CA . GLU A 1 183 ? 9.082 7.711 0.814 1.00 85.31 183 GLU A CA 1
ATOM 1343 C C . GLU A 1 183 ? 7.667 7.667 0.237 1.00 85.31 183 GLU A C 1
ATOM 1345 O O . GLU A 1 183 ? 7.315 8.493 -0.596 1.00 85.31 183 GLU A O 1
ATOM 1350 N N . ALA A 1 184 ? 6.867 6.699 0.653 1.00 91.00 184 ALA A N 1
ATOM 1351 C CA . ALA A 1 184 ? 5.448 6.619 0.368 1.00 91.00 184 ALA A CA 1
ATOM 1352 C C . ALA A 1 184 ? 4.667 6.840 1.659 1.00 91.00 184 ALA A C 1
ATOM 1354 O O . ALA A 1 184 ? 5.167 6.583 2.758 1.00 91.00 184 ALA A O 1
ATOM 1355 N N . ARG A 1 185 ? 3.437 7.327 1.518 1.00 93.75 185 ARG A N 1
ATOM 1356 C CA . ARG A 1 185 ? 2.554 7.617 2.647 1.00 93.75 185 ARG A CA 1
ATOM 1357 C C . ARG A 1 185 ? 1.328 6.742 2.589 1.00 93.75 185 ARG A C 1
ATOM 1359 O O . ARG A 1 185 ? 0.798 6.465 1.514 1.00 93.75 185 ARG A O 1
ATOM 1366 N N . VAL A 1 186 ? 0.864 6.330 3.757 1.00 94.12 186 VAL A N 1
ATOM 1367 C CA . VAL A 1 186 ? -0.379 5.589 3.903 1.00 94.12 186 VAL A CA 1
ATOM 1368 C C . VAL A 1 186 ? -1.245 6.276 4.928 1.00 94.12 186 VAL A C 1
ATOM 1370 O O . VAL A 1 186 ? -0.802 6.586 6.033 1.00 94.12 186 VAL A O 1
ATOM 1373 N N . THR A 1 187 ? -2.493 6.505 4.548 1.00 94.56 187 THR A N 1
ATOM 1374 C CA . THR A 1 187 ? -3.492 7.118 5.414 1.00 94.56 187 THR A CA 1
ATOM 1375 C C . THR A 1 187 ? -4.763 6.291 5.417 1.00 94.56 187 THR A C 1
ATOM 1377 O O . THR A 1 187 ? -5.150 5.712 4.401 1.00 94.56 187 THR A O 1
ATOM 1380 N N . PHE A 1 188 ? -5.420 6.253 6.573 1.00 92.94 188 PHE A N 1
ATOM 1381 C CA . PHE A 1 188 ? -6.756 5.697 6.716 1.00 92.94 188 PHE A CA 1
ATOM 1382 C C . PHE A 1 188 ? -7.680 6.707 7.370 1.00 92.94 188 PHE A C 1
ATOM 1384 O O . PHE A 1 188 ? -7.356 7.298 8.402 1.00 92.94 188 PHE A O 1
ATOM 1391 N N . GLN A 1 189 ? -8.857 6.856 6.777 1.00 93.00 189 GLN A N 1
ATOM 1392 C CA . GLN A 1 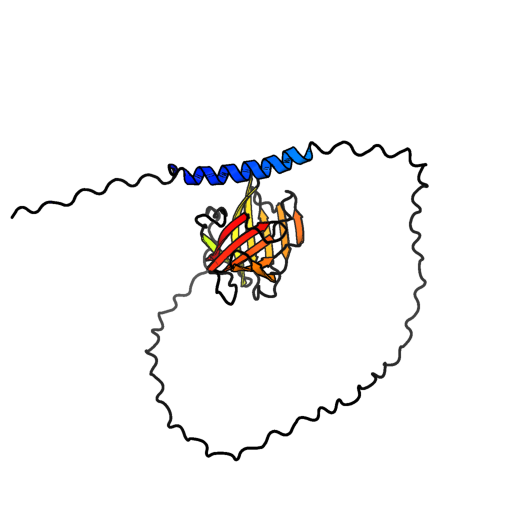189 ? -9.920 7.711 7.269 1.00 93.00 189 GLN A CA 1
ATOM 1393 C C . GLN A 1 189 ? -11.129 6.873 7.675 1.00 93.00 189 GLN A C 1
ATOM 1395 O O . GLN A 1 189 ? -11.483 5.895 7.008 1.00 93.00 189 GLN A O 1
ATOM 1400 N N . ASN A 1 190 ? -11.784 7.274 8.760 1.00 90.31 190 ASN A N 1
ATOM 1401 C CA . ASN A 1 190 ? -13.070 6.704 9.151 1.00 90.31 190 ASN A CA 1
ATOM 1402 C C . ASN A 1 190 ? -14.213 7.230 8.254 1.00 90.31 190 ASN A C 1
ATOM 1404 O O . ASN A 1 190 ? -14.006 8.033 7.339 1.00 90.31 190 ASN A O 1
ATOM 1408 N N . ALA A 1 191 ? -15.447 6.791 8.513 1.00 86.31 191 ALA A N 1
ATOM 1409 C CA . ALA A 1 191 ? -16.619 7.222 7.745 1.00 86.31 191 ALA A CA 1
ATOM 1410 C C . ALA A 1 191 ? -16.857 8.746 7.793 1.00 86.31 191 ALA A C 1
ATOM 1412 O O . ALA A 1 191 ? -17.348 9.313 6.818 1.00 86.31 191 ALA A O 1
ATOM 1413 N N . ALA A 1 192 ? -16.451 9.405 8.886 1.00 88.31 192 ALA A N 1
ATOM 1414 C CA . ALA A 1 192 ? -16.526 10.855 9.060 1.00 88.31 192 ALA A CA 1
ATOM 1415 C C . ALA A 1 192 ? -15.411 11.625 8.320 1.00 88.31 192 ALA A C 1
ATOM 1417 O O . ALA A 1 192 ? -15.379 12.851 8.378 1.00 88.31 192 ALA A O 1
ATOM 1418 N N . GLY A 1 193 ? -14.497 10.932 7.629 1.00 87.75 193 GLY A N 1
ATOM 1419 C CA . GLY A 1 193 ? -13.380 11.546 6.901 1.00 87.75 193 GLY A CA 1
ATOM 1420 C C . GLY A 1 193 ? -12.210 11.970 7.791 1.00 87.75 193 GLY A C 1
ATOM 1421 O O . GLY A 1 193 ? -11.308 12.663 7.329 1.00 87.75 193 GLY A O 1
ATOM 1422 N N . VAL A 1 194 ? -12.201 11.563 9.062 1.00 89.75 194 VAL A N 1
ATOM 1423 C CA . VAL A 1 194 ? -11.111 11.866 9.993 1.00 89.75 194 VAL A CA 1
ATOM 1424 C C . VAL A 1 194 ? -9.996 10.845 9.804 1.00 89.75 194 VAL A C 1
ATOM 1426 O O . VAL A 1 194 ? -10.249 9.641 9.869 1.00 89.75 194 VAL A O 1
ATOM 1429 N N . THR A 1 195 ? -8.765 11.321 9.604 1.00 91.75 195 THR A N 1
ATOM 1430 C CA . THR A 1 195 ? -7.569 10.471 9.569 1.00 91.75 195 THR A CA 1
ATOM 1431 C C . THR A 1 195 ? -7.319 9.859 10.945 1.00 91.75 195 THR A C 1
ATOM 1433 O O . THR A 1 195 ? -7.011 10.571 11.903 1.00 91.75 195 THR A O 1
ATOM 1436 N N . VAL A 1 196 ? -7.435 8.535 11.019 1.00 90.44 196 VAL A N 1
ATOM 1437 C CA . VAL A 1 196 ? -7.258 7.725 12.238 1.00 90.44 196 VAL A CA 1
ATOM 1438 C C . VAL A 1 196 ? -5.951 6.934 12.232 1.00 90.44 196 VAL A C 1
ATOM 1440 O O . VAL A 1 196 ? -5.473 6.504 13.280 1.00 90.44 196 VAL A O 1
ATOM 1443 N N . ILE A 1 197 ? -5.354 6.749 11.052 1.00 90.94 197 ILE A N 1
ATOM 1444 C CA . ILE A 1 197 ? -4.041 6.127 10.894 1.00 90.94 197 ILE A CA 1
ATOM 1445 C C . ILE A 1 197 ? -3.265 6.913 9.841 1.00 90.94 197 ILE A C 1
ATOM 1447 O O . ILE A 1 197 ? -3.797 7.213 8.770 1.00 90.94 197 ILE A O 1
ATOM 1451 N N . GLU A 1 198 ? -2.005 7.205 10.137 1.00 93.94 198 GLU A N 1
ATOM 1452 C CA . GLU A 1 198 ? -1.068 7.826 9.208 1.00 93.94 198 GLU A CA 1
ATOM 1453 C C . GLU A 1 198 ? 0.325 7.255 9.441 1.00 93.94 198 GLU A C 1
ATOM 1455 O O . GLU A 1 198 ? 0.802 7.185 10.576 1.00 93.94 198 GLU A O 1
ATOM 1460 N N . GLY A 1 199 ? 0.981 6.842 8.365 1.00 93.44 199 GLY A N 1
ATOM 1461 C CA . GLY A 1 199 ? 2.347 6.350 8.411 1.00 93.44 199 GLY A CA 1
ATOM 1462 C C . GLY A 1 199 ? 3.070 6.592 7.102 1.00 93.44 199 GLY A C 1
ATOM 1463 O O . GLY A 1 199 ? 2.455 6.817 6.057 1.00 93.44 199 GLY A O 1
ATOM 1464 N N . ALA A 1 200 ? 4.393 6.537 7.167 1.00 93.94 200 ALA A N 1
ATOM 1465 C CA . ALA A 1 200 ? 5.236 6.727 6.001 1.00 93.94 200 ALA A CA 1
ATOM 1466 C C . ALA A 1 200 ? 6.438 5.787 6.026 1.00 93.94 200 ALA A C 1
ATOM 1468 O O . ALA A 1 200 ? 6.912 5.383 7.087 1.00 93.94 200 ALA A O 1
ATOM 1469 N N . GLY A 1 201 ? 6.930 5.403 4.856 1.00 93.38 201 GLY A N 1
ATOM 1470 C CA . GLY A 1 201 ? 8.059 4.490 4.762 1.00 93.38 201 GLY A CA 1
ATOM 1471 C C . GLY A 1 201 ? 8.600 4.381 3.350 1.00 93.38 201 GLY A C 1
ATOM 1472 O O . GLY A 1 201 ? 8.009 4.865 2.393 1.00 93.38 201 GLY A O 1
ATOM 1473 N N . ARG A 1 202 ? 9.749 3.725 3.204 1.00 93.25 202 ARG A N 1
ATOM 1474 C CA . ARG A 1 202 ? 10.348 3.471 1.889 1.00 93.25 202 ARG A CA 1
ATOM 1475 C C . ARG A 1 202 ? 10.034 2.061 1.425 1.00 93.25 202 ARG A C 1
ATOM 1477 O O . ARG A 1 202 ? 10.123 1.113 2.209 1.00 93.25 202 ARG A O 1
ATOM 1484 N N . TYR A 1 203 ? 9.745 1.922 0.138 1.00 92.88 203 TYR A N 1
ATOM 1485 C CA . TYR A 1 203 ? 9.626 0.617 -0.491 1.00 92.88 203 TYR A CA 1
ATOM 1486 C C . TYR A 1 203 ? 10.991 -0.062 -0.611 1.00 92.88 203 TYR A C 1
ATOM 1488 O O . TYR A 1 203 ? 11.985 0.552 -0.995 1.00 92.88 203 TYR A O 1
ATOM 1496 N N . ARG A 1 204 ? 11.037 -1.359 -0.315 1.00 93.19 204 ARG A N 1
ATOM 1497 C CA . ARG A 1 204 ? 12.215 -2.211 -0.493 1.00 93.19 204 ARG A CA 1
ATOM 1498 C C . ARG A 1 204 ? 11.869 -3.364 -1.420 1.00 93.19 204 ARG A C 1
ATOM 1500 O O . ARG A 1 204 ? 10.845 -4.019 -1.225 1.00 93.19 204 ARG A O 1
ATOM 1507 N N . LEU A 1 205 ? 12.725 -3.600 -2.410 1.00 93.62 205 LEU A N 1
ATOM 1508 C CA . LEU A 1 205 ? 12.603 -4.743 -3.309 1.00 93.62 205 LEU A CA 1
ATOM 1509 C C . LEU A 1 205 ? 12.877 -6.037 -2.535 1.00 93.62 205 LEU A C 1
ATOM 1511 O O . LEU A 1 205 ? 13.861 -6.117 -1.798 1.00 93.62 205 LEU A O 1
ATOM 1515 N N . LYS A 1 206 ? 11.993 -7.022 -2.680 1.00 93.56 206 LYS A N 1
ATOM 1516 C CA . LYS A 1 206 ? 12.083 -8.344 -2.056 1.00 93.56 206 LYS A CA 1
ATOM 1517 C C . LYS A 1 206 ? 11.435 -9.387 -2.963 1.00 93.56 206 LYS A C 1
ATOM 1519 O O . LYS A 1 206 ? 10.525 -9.076 -3.730 1.00 93.56 206 LYS A O 1
ATOM 1524 N N . GLU A 1 207 ? 11.854 -10.634 -2.821 1.00 93.75 207 GLU A N 1
ATOM 1525 C CA . GLU A 1 207 ? 11.091 -11.768 -3.337 1.00 93.75 207 GLU A CA 1
ATOM 1526 C C . GLU A 1 207 ? 10.096 -12.258 -2.286 1.00 93.75 207 GLU A C 1
ATOM 1528 O O . GLU A 1 207 ? 10.342 -12.179 -1.081 1.00 93.75 207 GLU A O 1
ATOM 1533 N N . SER A 1 208 ? 8.957 -12.759 -2.751 1.00 93.25 208 SER A N 1
ATOM 1534 C CA . SER A 1 208 ? 7.927 -13.372 -1.918 1.00 93.25 208 SER A CA 1
ATOM 1535 C C . SER A 1 208 ? 7.385 -14.630 -2.587 1.00 93.25 208 SER A C 1
ATOM 1537 O O . SER A 1 208 ? 7.613 -14.879 -3.774 1.00 93.25 208 SER A O 1
ATOM 1539 N N . ARG A 1 209 ? 6.557 -15.392 -1.864 1.00 93.00 209 ARG A N 1
ATOM 1540 C CA . ARG A 1 209 ? 5.831 -16.530 -2.452 1.00 93.00 209 ARG A CA 1
ATOM 1541 C C . ARG A 1 209 ? 4.932 -16.139 -3.635 1.00 93.00 209 ARG A C 1
ATOM 1543 O O . ARG A 1 209 ? 4.664 -16.984 -4.494 1.00 93.00 209 ARG A O 1
ATOM 1550 N N . TYR A 1 210 ? 4.508 -14.874 -3.689 1.00 92.81 210 TYR A N 1
ATOM 1551 C CA . TYR A 1 210 ? 3.606 -14.315 -4.696 1.00 92.81 210 TYR A CA 1
ATOM 1552 C C . TYR A 1 210 ? 4.326 -13.790 -5.946 1.00 92.81 210 TYR A C 1
ATOM 1554 O O . TYR A 1 210 ? 3.688 -13.605 -6.977 1.00 92.81 210 TYR A O 1
ATOM 1562 N N . GLY A 1 211 ? 5.645 -13.595 -5.879 1.00 93.81 211 GLY A N 1
ATOM 1563 C CA . GLY A 1 211 ? 6.444 -12.995 -6.944 1.00 93.81 211 GLY A CA 1
ATOM 1564 C C . GLY A 1 211 ? 7.393 -11.921 -6.424 1.00 93.81 211 GLY A C 1
ATOM 1565 O O . GLY A 1 211 ? 7.573 -11.759 -5.210 1.00 93.81 211 GLY A O 1
ATOM 1566 N N . LEU A 1 212 ? 8.003 -11.196 -7.362 1.00 95.75 212 LEU A N 1
ATOM 1567 C CA . LEU A 1 212 ? 8.823 -10.030 -7.058 1.00 95.75 212 LEU A CA 1
ATOM 1568 C C . LEU A 1 212 ? 7.917 -8.921 -6.510 1.00 95.75 212 LEU A C 1
ATOM 1570 O O . LEU A 1 212 ? 6.847 -8.649 -7.059 1.00 95.75 212 LEU A O 1
ATOM 1574 N N . MET A 1 213 ? 8.330 -8.287 -5.417 1.00 95.94 213 MET A N 1
ATOM 1575 C CA . MET A 1 213 ? 7.538 -7.240 -4.784 1.00 95.94 213 MET A CA 1
ATOM 1576 C C . MET A 1 213 ? 8.387 -6.090 -4.267 1.00 95.94 213 MET A C 1
ATOM 1578 O O . MET A 1 213 ? 9.556 -6.242 -3.915 1.00 95.94 213 MET A O 1
ATOM 1582 N N . ARG A 1 214 ? 7.759 -4.922 -4.167 1.00 95.38 214 ARG A N 1
ATOM 1583 C CA . ARG A 1 214 ? 8.272 -3.793 -3.399 1.00 95.38 214 ARG A CA 1
ATOM 1584 C C . ARG A 1 214 ? 7.365 -3.600 -2.202 1.00 95.38 214 ARG A C 1
ATOM 1586 O O . ARG A 1 214 ? 6.212 -3.220 -2.372 1.00 95.38 214 ARG A O 1
ATOM 1593 N N . ALA A 1 215 ? 7.893 -3.870 -1.012 1.00 95.25 215 ALA A N 1
ATOM 1594 C CA . ALA A 1 215 ? 7.162 -3.787 0.248 1.00 95.25 215 ALA A CA 1
ATOM 1595 C C . ALA A 1 215 ? 7.647 -2.605 1.092 1.00 95.25 215 ALA A C 1
ATOM 1597 O O . ALA A 1 215 ? 8.847 -2.338 1.177 1.00 95.25 215 ALA A O 1
ATOM 1598 N N . MET A 1 216 ? 6.712 -1.915 1.725 1.00 94.50 216 MET A N 1
ATOM 1599 C CA . MET A 1 216 ? 6.924 -0.812 2.645 1.00 94.50 216 MET A CA 1
ATOM 1600 C C . MET A 1 216 ? 6.334 -1.191 4.000 1.00 94.50 216 MET A C 1
ATOM 1602 O O . MET A 1 216 ? 5.163 -1.556 4.099 1.00 94.50 216 MET A O 1
ATOM 1606 N N . GLN A 1 217 ? 7.146 -1.038 5.040 1.00 94.81 217 GLN A N 1
ATOM 1607 C CA . GLN A 1 217 ? 6.705 -1.063 6.427 1.00 94.81 217 GLN A CA 1
ATOM 1608 C C . GLN A 1 217 ? 6.640 0.391 6.915 1.00 94.81 217 GLN A C 1
ATOM 1610 O O . GLN A 1 217 ? 7.693 1.033 7.000 1.00 94.81 217 GLN A O 1
ATOM 1615 N N . PRO A 1 218 ? 5.443 0.954 7.143 1.00 93.38 218 PRO A N 1
ATOM 1616 C CA . PRO A 1 218 ? 5.313 2.338 7.572 1.00 93.38 218 PRO A CA 1
ATOM 1617 C C . PRO A 1 218 ? 5.835 2.526 8.996 1.00 93.38 218 PRO A C 1
ATOM 1619 O O . PRO A 1 218 ? 5.606 1.698 9.875 1.00 93.38 218 PRO A O 1
ATOM 1622 N N . VAL A 1 219 ? 6.483 3.659 9.237 1.00 93.38 219 VAL A N 1
ATOM 1623 C CA . VAL A 1 219 ? 6.632 4.224 10.576 1.00 93.38 219 VAL A CA 1
ATOM 1624 C C . VAL A 1 219 ? 5.362 5.020 10.854 1.00 93.38 219 VAL A C 1
ATOM 1626 O O . VAL A 1 219 ? 5.073 6.004 10.168 1.00 93.38 219 VAL A O 1
ATOM 1629 N N . TRP A 1 220 ? 4.568 4.560 11.816 1.00 91.75 220 TRP A N 1
ATOM 1630 C CA . TRP A 1 220 ? 3.261 5.141 12.110 1.00 91.75 220 TRP A CA 1
ATOM 1631 C C . TRP A 1 220 ? 3.394 6.395 12.967 1.00 91.75 220 TRP A C 1
ATOM 1633 O O . TRP A 1 220 ? 3.954 6.365 14.060 1.00 91.75 220 TRP A O 1
ATOM 1643 N N . LEU A 1 221 ? 2.850 7.497 12.459 1.00 89.62 221 LEU A N 1
ATOM 1644 C CA . LEU A 1 221 ? 2.756 8.785 13.146 1.00 89.62 221 LEU A CA 1
ATOM 1645 C C . LEU A 1 221 ? 1.468 8.871 13.972 1.00 89.62 221 LEU A C 1
ATOM 1647 O O . LEU A 1 221 ? 1.433 9.518 15.016 1.00 89.62 221 LEU A O 1
ATOM 1651 N N . ARG A 1 222 ? 0.409 8.202 13.501 1.00 87.75 222 ARG A N 1
ATOM 1652 C CA . ARG A 1 222 ? -0.888 8.081 14.172 1.00 87.75 222 ARG A CA 1
ATOM 1653 C C . ARG A 1 222 ? -1.425 6.665 13.994 1.00 87.75 222 ARG A C 1
ATOM 1655 O O . ARG A 1 222 ? -1.386 6.139 12.882 1.00 87.75 222 ARG A O 1
ATOM 1662 N N . ASN A 1 223 ? -1.930 6.062 15.069 1.00 83.69 223 ASN A N 1
ATOM 1663 C CA . ASN A 1 223 ? -2.486 4.706 15.065 1.00 83.69 223 ASN A CA 1
ATOM 1664 C C . ASN A 1 223 ? -3.593 4.563 16.125 1.00 83.69 223 ASN A C 1
ATOM 1666 O O . ASN A 1 223 ? -3.487 3.767 17.057 1.00 83.69 223 ASN A O 1
ATOM 1670 N N . ASP A 1 224 ? -4.661 5.345 15.987 1.00 80.00 224 ASP A N 1
ATOM 1671 C CA . ASP A 1 224 ? -5.706 5.448 17.019 1.00 80.00 224 ASP A CA 1
ATOM 1672 C C . ASP A 1 224 ? -6.589 4.189 17.111 1.00 80.00 224 ASP A C 1
ATOM 1674 O O . ASP A 1 224 ? -7.363 4.026 18.050 1.00 80.00 224 ASP A O 1
ATOM 1678 N N . VAL A 1 225 ? -6.476 3.290 16.129 1.00 76.25 225 VAL A N 1
ATOM 1679 C CA . VAL A 1 225 ? -7.324 2.096 15.964 1.00 76.25 225 VAL A CA 1
ATOM 1680 C C . VAL A 1 225 ? -6.536 0.778 15.988 1.00 76.25 225 VAL A C 1
ATOM 1682 O O . VAL A 1 225 ? -7.107 -0.276 15.720 1.00 76.25 225 VAL A O 1
ATOM 1685 N N . GLY A 1 226 ? -5.236 0.815 16.309 1.00 72.75 226 GLY A N 1
ATOM 1686 C CA . GLY A 1 226 ? -4.425 -0.387 16.559 1.00 72.75 226 GLY A CA 1
ATOM 1687 C C . GLY A 1 226 ? -4.095 -1.240 15.327 1.00 72.75 226 GLY A C 1
ATOM 1688 O O . GLY A 1 226 ? -3.844 -2.430 15.463 1.00 72.75 226 GLY A O 1
ATOM 1689 N N . VAL A 1 227 ? -4.090 -0.648 14.132 1.00 70.00 227 VAL A N 1
ATOM 1690 C CA . VAL A 1 227 ? -3.820 -1.329 12.847 1.00 70.00 227 VAL A CA 1
ATOM 1691 C C . VAL A 1 227 ? -2.373 -1.100 12.371 1.00 70.00 227 VAL A C 1
ATOM 1693 O O . VAL A 1 227 ? -1.930 -1.685 11.388 1.00 70.00 227 VAL A O 1
ATOM 1696 N N . GLY A 1 228 ? -1.614 -0.252 13.070 1.00 66.50 228 GLY A N 1
ATOM 1697 C CA . GLY A 1 228 ? -0.250 0.177 12.741 1.00 66.50 228 GLY A CA 1
ATOM 1698 C C . GLY A 1 228 ? 0.848 -0.889 12.834 1.00 66.50 228 GLY A C 1
ATOM 1699 O O . GLY A 1 228 ? 1.964 -0.595 13.240 1.00 66.50 228 GLY A O 1
ATOM 1700 N N . GLU A 1 229 ? 0.562 -2.121 12.449 1.00 83.94 229 GLU A N 1
ATOM 1701 C CA . GLU A 1 229 ? 1.575 -3.147 12.197 1.00 83.94 229 GLU A CA 1
ATOM 1702 C C . GLU A 1 229 ? 1.514 -3.637 10.745 1.00 83.94 229 GLU A C 1
ATOM 1704 O O . GLU A 1 229 ? 2.372 -4.393 10.323 1.00 83.94 229 GLU A O 1
ATOM 1709 N N . LEU A 1 230 ? 0.558 -3.168 9.934 1.00 90.25 230 LEU A N 1
ATOM 1710 C CA . LEU A 1 230 ? 0.445 -3.581 8.535 1.00 90.25 230 LEU A CA 1
ATOM 1711 C C . LEU A 1 230 ? 1.608 -3.085 7.664 1.00 90.25 230 LEU A C 1
ATOM 1713 O O . LEU A 1 230 ? 2.038 -1.933 7.763 1.00 90.25 230 LEU A O 1
ATOM 1717 N N . CYS A 1 231 ? 2.026 -3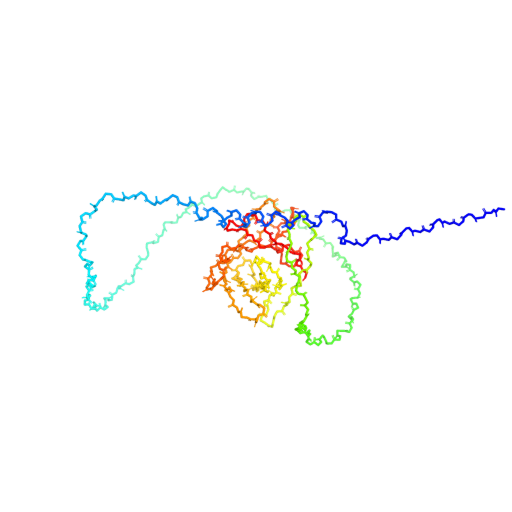.919 6.713 1.00 93.69 231 CYS A N 1
ATOM 1718 C CA . CYS A 1 231 ? 2.839 -3.485 5.580 1.00 93.69 231 CYS A CA 1
ATOM 1719 C C . CYS A 1 231 ? 1.989 -3.277 4.323 1.00 93.69 231 CYS A C 1
ATOM 1721 O O . CYS A 1 231 ? 0.885 -3.806 4.198 1.00 93.69 231 CYS A O 1
ATOM 1723 N N . PHE A 1 232 ? 2.543 -2.568 3.342 1.00 95.19 232 PHE A N 1
ATOM 1724 C CA . PHE A 1 232 ? 1.947 -2.418 2.013 1.00 95.19 232 PHE A CA 1
ATOM 1725 C C . PHE A 1 232 ? 2.945 -2.857 0.959 1.00 95.19 232 PHE A C 1
ATOM 1727 O O . PHE A 1 232 ? 4.118 -2.499 1.042 1.00 95.19 232 PHE A O 1
ATOM 1734 N N . ALA A 1 233 ? 2.507 -3.620 -0.035 1.00 96.44 233 ALA A N 1
ATOM 1735 C CA . ALA A 1 233 ? 3.382 -4.065 -1.107 1.00 96.44 233 ALA A CA 1
ATOM 1736 C C . ALA A 1 233 ? 2.720 -3.979 -2.473 1.00 96.44 233 ALA A C 1
ATOM 1738 O O . ALA A 1 233 ? 1.545 -4.301 -2.619 1.00 96.44 233 ALA A O 1
ATOM 1739 N N . PHE A 1 234 ? 3.512 -3.608 -3.474 1.00 96.38 234 PHE A N 1
ATOM 1740 C CA . PHE A 1 234 ? 3.182 -3.801 -4.880 1.00 96.38 234 PHE A CA 1
ATOM 1741 C C . PHE A 1 234 ? 3.846 -5.091 -5.356 1.00 96.38 234 PHE A C 1
ATOM 1743 O O . PHE A 1 234 ? 5.064 -5.243 -5.235 1.00 96.38 234 PHE A O 1
ATOM 1750 N N . ILE A 1 235 ? 3.046 -6.023 -5.863 1.00 96.81 235 ILE A N 1
ATOM 1751 C CA . ILE A 1 235 ? 3.463 -7.369 -6.263 1.00 96.81 235 ILE A CA 1
ATOM 1752 C C . ILE A 1 235 ? 3.212 -7.536 -7.759 1.00 96.81 235 ILE A C 1
ATOM 1754 O O . ILE A 1 235 ? 2.116 -7.250 -8.247 1.00 96.81 235 ILE A O 1
ATOM 1758 N N . VAL A 1 236 ? 4.213 -8.024 -8.486 1.00 96.00 236 VAL A N 1
ATOM 1759 C CA . VAL A 1 236 ? 4.095 -8.380 -9.907 1.00 96.00 236 VAL A CA 1
ATOM 1760 C C . VAL A 1 236 ? 4.142 -9.902 -10.094 1.00 96.00 236 VAL A C 1
ATOM 1762 O O . VAL A 1 236 ? 4.652 -10.611 -9.219 1.00 96.00 236 VAL A O 1
ATOM 1765 N N . PRO A 1 237 ? 3.603 -10.434 -11.208 1.00 90.00 237 PRO A N 1
ATOM 1766 C CA . PRO A 1 237 ? 3.661 -11.862 -11.504 1.00 90.00 237 PRO A CA 1
ATOM 1767 C C . PRO A 1 237 ? 5.092 -12.423 -11.489 1.00 90.00 237 PRO A C 1
ATOM 1769 O O . PRO A 1 237 ? 6.070 -11.724 -11.755 1.00 90.00 237 PRO A O 1
ATOM 1772 N N . LYS A 1 238 ? 5.225 -13.723 -11.206 1.00 90.62 238 LYS A N 1
ATOM 1773 C CA . LYS A 1 238 ? 6.525 -14.411 -11.262 1.00 90.62 238 LYS A CA 1
ATOM 1774 C C . LYS A 1 238 ? 7.141 -14.300 -12.659 1.00 90.62 238 LYS A C 1
ATOM 1776 O O . LYS A 1 238 ? 6.443 -14.452 -13.657 1.00 90.62 238 LYS A O 1
ATOM 1781 N N . GLY A 1 239 ? 8.452 -14.070 -12.705 1.00 89.88 239 GLY A N 1
ATOM 1782 C CA . GLY A 1 239 ? 9.206 -13.876 -13.946 1.00 89.88 239 GLY A CA 1
ATOM 1783 C C . GLY A 1 239 ? 9.333 -12.416 -14.389 1.00 89.88 239 GLY A C 1
ATOM 1784 O O . GLY A 1 239 ? 10.047 -12.145 -15.346 1.00 89.88 239 GLY A O 1
ATOM 1785 N N . SER A 1 240 ? 8.687 -11.465 -13.706 1.00 93.19 240 SER A N 1
ATOM 1786 C CA . SER A 1 240 ? 8.962 -10.041 -13.914 1.00 93.19 240 SER A CA 1
ATOM 1787 C C . SER A 1 240 ? 10.335 -9.649 -13.358 1.00 93.19 240 SER A C 1
ATOM 1789 O O . SER A 1 240 ? 10.685 -10.024 -12.242 1.00 93.19 240 SER A O 1
ATOM 1791 N N . GLU A 1 241 ? 11.083 -8.847 -14.116 1.00 92.00 241 GLU A N 1
ATOM 1792 C CA . GLU A 1 241 ? 12.412 -8.348 -13.722 1.00 92.00 241 GLU A CA 1
ATOM 1793 C C . GLU A 1 241 ? 12.341 -7.102 -12.828 1.00 92.00 241 GLU A C 1
ATOM 1795 O O . GLU A 1 241 ? 13.292 -6.770 -12.123 1.00 92.00 241 GLU A O 1
ATOM 1800 N N . ASN A 1 242 ? 11.208 -6.396 -12.851 1.00 91.50 242 ASN A N 1
ATOM 1801 C CA . ASN A 1 242 ? 10.995 -5.188 -12.067 1.00 91.50 242 ASN A CA 1
ATOM 1802 C C . ASN A 1 242 ? 9.545 -5.090 -11.582 1.00 91.50 242 ASN A C 1
ATOM 1804 O O . ASN A 1 242 ? 8.632 -5.681 -12.157 1.00 91.50 242 ASN A O 1
ATOM 1808 N N . VAL A 1 243 ? 9.346 -4.317 -10.518 1.00 91.88 243 VAL A N 1
ATOM 1809 C CA . VAL A 1 243 ? 8.034 -4.007 -9.953 1.00 91.88 243 VAL A CA 1
ATOM 1810 C C . VAL A 1 243 ? 7.627 -2.629 -10.458 1.00 91.88 243 VAL A C 1
ATOM 1812 O O . VAL A 1 243 ? 8.386 -1.673 -10.303 1.00 91.88 243 VAL A O 1
ATOM 1815 N N . PHE A 1 244 ? 6.433 -2.522 -11.031 1.00 91.38 244 PHE A N 1
ATOM 1816 C CA . PHE A 1 244 ? 5.812 -1.262 -11.452 1.00 91.38 244 PHE A CA 1
ATOM 1817 C C . PHE A 1 244 ? 4.622 -0.959 -10.538 1.00 91.38 244 PHE A C 1
ATOM 1819 O O . PHE A 1 244 ? 4.089 -1.879 -9.929 1.00 91.38 244 PHE A O 1
ATOM 1826 N N . VAL A 1 245 ? 4.197 0.302 -10.408 1.00 90.44 245 VAL A N 1
ATOM 1827 C CA . VAL A 1 245 ? 2.997 0.613 -9.606 1.00 90.44 245 VAL A CA 1
ATOM 1828 C C . VAL A 1 245 ? 1.740 0.235 -10.385 1.00 90.44 245 VAL A C 1
ATOM 1830 O O . VAL A 1 245 ? 0.990 -0.642 -9.963 1.00 90.44 245 VAL A O 1
ATOM 1833 N N . THR A 1 246 ? 1.540 0.831 -11.559 1.00 91.81 246 THR A N 1
ATOM 1834 C CA . THR A 1 246 ? 0.452 0.465 -12.474 1.00 91.81 246 THR A CA 1
ATOM 1835 C C . THR A 1 246 ? 0.646 -0.953 -13.010 1.00 91.81 246 THR A C 1
ATOM 1837 O O . THR A 1 246 ? 1.757 -1.349 -13.359 1.00 91.81 246 THR A O 1
ATOM 1840 N N . GLY A 1 247 ? -0.435 -1.731 -13.062 1.00 92.06 247 GLY A N 1
ATOM 1841 C CA . GLY A 1 247 ? -0.435 -3.133 -13.485 1.00 92.06 247 GLY A CA 1
ATOM 1842 C C . GLY A 1 247 ? -0.020 -4.127 -12.396 1.00 92.06 247 GLY A C 1
ATOM 1843 O O . GLY A 1 247 ? -0.144 -5.335 -12.599 1.00 92.06 247 GLY A O 1
ATOM 1844 N N . SER A 1 248 ? 0.442 -3.654 -11.235 1.00 95.69 248 SER A N 1
ATOM 1845 C CA . SER A 1 248 ? 0.761 -4.521 -10.098 1.00 95.69 248 SER A CA 1
ATOM 1846 C C . SER A 1 248 ? -0.456 -4.823 -9.231 1.00 95.69 248 SER A C 1
ATOM 1848 O O . SER A 1 248 ? -1.538 -4.259 -9.390 1.00 95.69 248 SER A O 1
ATOM 1850 N N . THR A 1 249 ? -0.270 -5.735 -8.284 1.00 97.31 249 THR A N 1
ATOM 1851 C CA . THR A 1 249 ? -1.219 -5.987 -7.204 1.00 97.31 249 THR A CA 1
ATOM 1852 C C . THR A 1 249 ? -0.754 -5.252 -5.952 1.00 97.31 249 THR A C 1
ATOM 1854 O O . THR A 1 249 ? 0.295 -5.587 -5.405 1.00 97.31 249 THR A O 1
ATOM 1857 N N . LEU A 1 250 ? -1.524 -4.266 -5.494 1.00 97.12 250 LEU A N 1
ATOM 1858 C CA . LEU A 1 250 ? -1.327 -3.633 -4.193 1.00 97.12 250 LEU A CA 1
ATOM 1859 C C . LEU A 1 250 ? -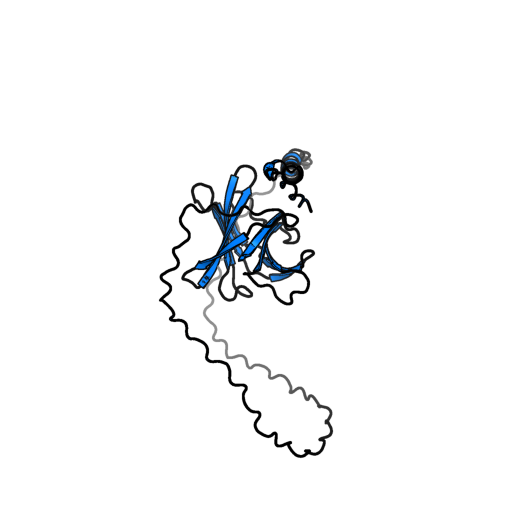1.941 -4.527 -3.117 1.00 97.12 250 LEU A C 1
ATOM 1861 O O . LEU A 1 250 ? -3.127 -4.838 -3.186 1.00 97.12 250 LEU A O 1
ATOM 1865 N N . CYS A 1 251 ? -1.156 -4.892 -2.111 1.00 96.69 251 CYS A N 1
ATOM 1866 C CA . CYS A 1 251 ? -1.594 -5.683 -0.971 1.00 96.69 251 CYS A CA 1
ATOM 1867 C C . CYS A 1 251 ? -1.292 -4.979 0.349 1.00 96.69 251 CYS A C 1
ATOM 1869 O O . CYS A 1 251 ? -0.166 -4.535 0.570 1.00 96.69 251 CYS A O 1
ATOM 1871 N N . ALA A 1 252 ? -2.272 -4.963 1.249 1.00 94.56 252 ALA A N 1
ATOM 1872 C CA . ALA A 1 252 ? -2.030 -4.872 2.680 1.00 94.56 252 ALA A CA 1
ATOM 1873 C C . ALA A 1 252 ? -1.538 -6.241 3.173 1.00 94.56 252 ALA A C 1
ATOM 1875 O O . ALA A 1 252 ? -2.131 -7.281 2.860 1.00 94.56 252 ALA A O 1
ATOM 1876 N N . MET A 1 253 ? -0.439 -6.246 3.914 1.00 95.06 253 MET A N 1
ATOM 1877 C CA . MET A 1 253 ? 0.236 -7.443 4.403 1.00 95.06 253 MET A CA 1
ATOM 1878 C C . MET A 1 253 ? 0.345 -7.417 5.925 1.00 95.06 253 MET A C 1
ATOM 1880 O O . MET A 1 253 ? 0.159 -6.376 6.554 1.00 95.06 253 MET A O 1
ATOM 1884 N N . ASP A 1 254 ? 0.668 -8.569 6.495 1.00 93.12 254 ASP A N 1
ATOM 1885 C CA . ASP A 1 254 ? 1.027 -8.714 7.902 1.00 93.12 254 ASP A CA 1
ATOM 1886 C C . ASP A 1 254 ? 2.284 -7.909 8.292 1.00 93.12 254 ASP A C 1
ATOM 1888 O O . ASP A 1 254 ? 2.961 -7.314 7.451 1.00 93.12 254 ASP A O 1
ATOM 1892 N N . GLU A 1 255 ? 2.623 -7.931 9.581 1.00 92.69 255 GLU A N 1
ATOM 1893 C CA . GLU A 1 255 ? 3.757 -7.195 10.163 1.00 92.69 255 GLU A CA 1
ATOM 1894 C C . GLU A 1 255 ? 5.130 -7.595 9.620 1.00 92.69 255 GLU A C 1
ATOM 1896 O O . GLU A 1 255 ? 6.081 -6.810 9.646 1.00 92.69 255 GLU A O 1
ATOM 1901 N N . THR A 1 256 ? 5.237 -8.811 9.084 1.00 93.12 256 THR A N 1
ATOM 1902 C CA . THR A 1 256 ? 6.473 -9.319 8.482 1.00 93.12 256 THR A CA 1
ATOM 1903 C C . THR A 1 256 ? 6.606 -8.936 7.005 1.00 93.12 256 THR A C 1
ATOM 1905 O O . THR A 1 256 ? 7.660 -9.142 6.386 1.00 93.12 256 THR A O 1
ATOM 1908 N N . CYS A 1 257 ? 5.548 -8.353 6.433 1.00 93.75 257 CYS A N 1
ATOM 1909 C CA . CYS A 1 257 ? 5.369 -8.109 5.013 1.00 93.75 257 CYS A CA 1
ATOM 1910 C C . CYS A 1 257 ? 5.543 -9.382 4.154 1.00 93.75 257 CYS A C 1
ATOM 1912 O O . CYS A 1 257 ? 6.092 -9.304 3.054 1.00 93.75 257 CYS A O 1
ATOM 1914 N N . GLN A 1 258 ? 5.146 -10.560 4.651 1.00 93.81 258 GLN A N 1
ATOM 1915 C CA . GLN A 1 258 ? 5.292 -11.847 3.945 1.00 93.81 258 GLN A CA 1
ATOM 1916 C C . GLN A 1 258 ? 3.951 -12.438 3.518 1.00 93.81 258 GLN A C 1
ATOM 1918 O O . GLN A 1 258 ? 3.864 -13.114 2.487 1.00 93.81 258 GLN A O 1
ATOM 1923 N N . GLN A 1 259 ? 2.892 -12.179 4.284 1.00 94.62 259 GLN A N 1
ATOM 1924 C CA . GLN A 1 259 ? 1.565 -12.713 4.030 1.00 94.62 259 GLN A CA 1
ATOM 1925 C C . GLN A 1 259 ? 0.617 -11.600 3.596 1.00 94.62 259 GLN A C 1
ATOM 1927 O O . GLN A 1 259 ? 0.349 -10.661 4.339 1.00 94.62 259 GLN A O 1
ATOM 1932 N N . ALA A 1 260 ? 0.083 -11.724 2.381 1.00 95.12 260 ALA A N 1
ATOM 1933 C CA . ALA A 1 260 ? -0.953 -10.827 1.897 1.00 95.12 260 ALA A CA 1
ATOM 1934 C C . ALA A 1 260 ? -2.266 -11.091 2.646 1.00 95.12 260 ALA A C 1
ATOM 1936 O O . ALA A 1 260 ? -2.725 -12.234 2.710 1.00 95.12 260 ALA A O 1
ATOM 1937 N N . LEU A 1 261 ? -2.858 -10.031 3.195 1.00 93.25 261 LEU A N 1
ATOM 1938 C CA . LEU A 1 261 ? -4.126 -10.073 3.924 1.00 93.25 261 LEU A CA 1
ATOM 1939 C C . LEU A 1 261 ? -5.283 -9.651 3.019 1.00 93.25 261 LEU A C 1
ATOM 1941 O O . LEU A 1 261 ? -6.307 -10.327 2.957 1.00 93.25 261 LEU A O 1
ATOM 1945 N N . ALA A 1 262 ? -5.099 -8.548 2.291 1.00 94.25 262 ALA A N 1
ATOM 1946 C CA . ALA A 1 262 ? -6.088 -8.023 1.363 1.00 94.25 262 ALA A CA 1
ATOM 1947 C C . ALA A 1 262 ? -5.403 -7.259 0.226 1.00 94.25 262 ALA A C 1
ATOM 1949 O O . ALA A 1 262 ? -4.431 -6.545 0.459 1.00 94.25 262 ALA A O 1
ATOM 1950 N N . CYS A 1 263 ? -5.904 -7.396 -0.996 1.00 96.69 263 CYS A N 1
ATOM 1951 C CA . CYS A 1 263 ? -5.256 -6.952 -2.215 1.00 96.69 263 CYS A CA 1
ATOM 1952 C C . CYS A 1 263 ? -6.243 -6.399 -3.246 1.00 96.69 263 CYS A C 1
ATOM 1954 O O . CYS A 1 263 ? -7.446 -6.651 -3.191 1.00 96.69 263 CYS A O 1
ATOM 1956 N N . GLY A 1 264 ? -5.702 -5.663 -4.212 1.00 97.12 264 GLY A N 1
ATOM 1957 C CA . GLY A 1 264 ? -6.389 -5.204 -5.412 1.00 97.12 264 GLY A CA 1
ATOM 1958 C C . GLY A 1 264 ? -5.381 -4.898 -6.517 1.00 97.12 264 GLY A C 1
ATOM 1959 O O . GLY A 1 264 ? -4.203 -4.661 -6.249 1.00 97.12 264 GLY A O 1
ATOM 1960 N N . ARG A 1 265 ? -5.816 -4.937 -7.774 1.00 97.00 265 ARG A N 1
ATOM 1961 C CA . ARG A 1 265 ? -4.951 -4.684 -8.932 1.00 97.00 265 ARG A CA 1
ATOM 1962 C C . ARG A 1 265 ? -4.974 -3.207 -9.296 1.00 97.00 265 ARG A C 1
ATOM 1964 O O . ARG A 1 265 ? -6.044 -2.649 -9.475 1.00 97.00 265 ARG A O 1
ATOM 1971 N N . VAL A 1 266 ? -3.812 -2.585 -9.426 1.00 95.94 266 VAL A N 1
ATOM 1972 C CA . VAL A 1 266 ? -3.683 -1.158 -9.740 1.00 95.94 266 VAL A CA 1
ATOM 1973 C C . VAL A 1 266 ? -3.751 -0.941 -11.250 1.00 95.94 266 VAL A C 1
ATOM 1975 O O . VAL A 1 266 ? -3.040 -1.618 -11.995 1.00 95.94 266 VAL A O 1
ATOM 1978 N N . GLN A 1 267 ? -4.556 0.026 -11.688 1.00 93.19 267 GLN A N 1
ATOM 1979 C CA . GLN A 1 267 ? -4.650 0.499 -13.073 1.00 93.19 267 GLN A CA 1
ATOM 1980 C C . GLN A 1 267 ? -4.462 2.014 -13.163 1.00 93.19 267 GLN A C 1
ATOM 1982 O O . GLN A 1 267 ? -4.897 2.727 -12.225 1.00 93.19 267 GLN A O 1
#

Radius of gyration: 31.68 Å; chains: 1; bounding box: 88×58×97 Å

Secondary structure (DSSP, 8-state):
--PPPPPPPPPPPPGGG-THHHHHHHHHHHHHHHHHHHTT-PPPPP----PPPPPPP----------PPPP-PPPP---PPPP-------------PPPP----PPPP-PPP---------PPPPPPPTT--PPBPB-TTSPPPEE-EEE-TTS-EEEEEEEEETTEEEEEEEEE-TTTTTSEEEEEEE-TTS-EEEEEEEE-EEEEETTEEEEEE--EEEEETTS-TT-EEEEE--TT-SS--STTSEEEEE-TTS-SEEEEEEE-

Sequence (267 aa):
MTEEAPPAAAPATPLWKQPLVIGGAVIIVLFGGYQMMSRGQQPPPPVDPVRPPQPPPVKPVFPVYPAVPPVDVPPAVDPQPPPVQISAPAEPQTPAGPTPVYPPQAQPEQPPVQQADATPSGPVPAPAAGQDLPILTSFEGELPMLSGALQPDGNLQVRFRVANGQDLLKGSVEVLPRWDMAEARVTFQNAAGVTVIEGAGRYRLKESRYGLMRAMQPVWLRNDVGVGELCFAFIVPKGSENVFVTGSTLCAMDETCQQALACGRVQ

Foldseek 3Di:
DDDDDDDDDDDDDDPVPDPVVVVQVVVVCVVVVVVVVVVVPDDPPPDPDDDPDDPDDDDDPDDPDPDDDDDDDPDDDDDDDDDDPPPDDDDDDDDDDDDDPDDDDDDDPDDDDPPDPPPPPDPPPDPPPDPDFAEFAFPVDDFAEWEWDQDPQRKTKTWHWYDDPPFIWIKIWIADVVLQADKIKIFTAGPVRDTQWIWIFHWDWDAAPQATKTKTQTDTPHHNPPPNLKIWMWHDHHPDPDGDQAQTKIFTAGNVNHHGDTIHHYD

pLDDT: mean 73.81, std 18.5, range [39.19, 97.31]